Protein AF-A0A7S2ETA8-F1 (afdb_monomer_lite)

pLDDT: mean 81.92, std 20.68, range [31.61, 98.88]

Organism: Trieres chinensis (NCBI:txid1514140)

Foldseek 3Di:
DDDPPVPAADQDDDAFDPPDPGRHSPPVSCNVVDPDDDDDDDDDPDDDDDPDPDDPDDDDDDDDDDDDDDDDDDDDDDPDDDDPPDPPPDPVCPQWDFAFKAFADQQAAQAVHHGDTPDHCQVVDPFFQKKWKWKDFAVKIKIKMFGDQDRHSLLQDAWGPQCSSPVVPDTNAAWDKTWQIAMDIPPPPLGWTTFIKIWGWYQADKAQCQQQCQAPGDHHANWRRIGGPVHHGWTWTWMWTRDDIPPAGITQWIWIRNHHSPATTFTDGAFDPPDPHRHRPPVRCSVVGPTTMMIMIGHDDDHYDPNPDDDDPDPPDDDPDDDDDDDDDDDDDDDDDD

Sequence (338 aa):
NRFNDGEAEADLGIGNNPNGDHPDWSLSNNAGAYNIRKLDVYVLGGSAPPPTPAPPTPVPPTPVPPSPTAPVPAPLPTTSGPAPLAIPNIPDSEGFQLVYELDIPTNPNYQFGKPVYSVDNHLDITGFDRVAYYLELDSSYVWVSMDTFTDKSSKIGVPCLSLECGDGVVRTEIQQIVTNVNIDSNVHDLSGSGYSGNVEFWPFNYSPGNYLNIPGASSGTFDSGDTNSGSGNFGSMQVHVHGGGTGYTGTVFAFNRFNDGEAEADLGIGNNPNGDHPDWSLSNNAGAYNIRKLDVYVLGGSAPPPTPAPPTPVPPTPVPPSPTAPVPAPLPTTSGPA

Secondary structure (DSSP, 8-state):
--SS-SSS-----SS--SSSSSSSSTT---GGG-S---------PPP-PPP-PPPPPPPPPPPPPP-PPPPPPPPP---PPPPPPP----GGGTT-EEEEEEE--SS---SSS----SEE-GGG----SEEEEEEEETTEEEEEEEE-S-S-GGGSS---SSGGGTTSSS---EEEEEEEEEEEESSTTT-EEEEEEEEEEESS-EES--TT--TT--SSS-STT-EE-S-SS--EEEEEEEEETTS--EEEEEEE--SS-SSPPEEEESS-SSSSSSS-TT---GGG-S-EEEEEEEE--S-PPPPPPPPPPPPPPPPPPPPPPPPPPPPPPPPPP-

Structure (mmCIF, N/CA/C/O backbone):
data_AF-A0A7S2ETA8-F1
#
_entry.id   AF-A0A7S2ETA8-F1
#
loop_
_atom_site.group_PDB
_atom_site.id
_atom_site.type_symbol
_atom_site.label_atom_id
_atom_site.label_alt_id
_atom_site.label_comp_id
_atom_site.label_asym_id
_atom_site.label_entity_id
_atom_site.label_seq_id
_atom_site.pdbx_PDB_ins_code
_atom_site.Cartn_x
_atom_site.Cartn_y
_atom_site.Cartn_z
_atom_site.occupancy
_atom_site.B_iso_or_equiv
_atom_site.auth_seq_id
_atom_site.auth_comp_id
_atom_site.auth_asym_id
_atom_site.auth_atom_id
_atom_site.pdbx_PDB_model_num
ATOM 1 N N . ASN A 1 1 ? 25.491 -16.473 -21.470 1.00 64.25 1 ASN A N 1
ATOM 2 C CA . ASN A 1 1 ? 24.619 -15.824 -22.474 1.00 64.25 1 ASN A CA 1
ATOM 3 C C . ASN A 1 1 ? 24.366 -14.364 -22.149 1.00 64.25 1 ASN A C 1
ATOM 5 O O . ASN A 1 1 ? 23.910 -14.052 -21.053 1.00 64.25 1 ASN A O 1
ATOM 9 N N . ARG A 1 2 ? 24.662 -13.490 -23.109 1.00 69.25 2 ARG A N 1
ATOM 10 C CA . ARG A 1 2 ? 24.381 -12.052 -23.075 1.00 69.25 2 ARG A CA 1
ATOM 11 C C . ARG A 1 2 ? 22.917 -11.782 -23.422 1.00 69.25 2 ARG A C 1
ATOM 13 O O . ARG A 1 2 ? 22.488 -12.066 -24.536 1.00 69.25 2 ARG A O 1
ATOM 20 N N . PHE A 1 3 ? 22.152 -11.282 -22.453 1.00 64.62 3 PHE A N 1
ATOM 21 C CA . PHE A 1 3 ? 20.744 -10.903 -22.647 1.00 64.62 3 PHE A CA 1
ATOM 22 C C . PHE A 1 3 ? 20.431 -9.458 -22.224 1.00 64.62 3 PHE A C 1
ATOM 24 O O . PHE A 1 3 ? 19.426 -8.918 -22.671 1.00 64.62 3 PHE A O 1
ATOM 31 N N . ASN A 1 4 ? 21.285 -8.823 -21.407 1.00 66.62 4 ASN A N 1
ATOM 32 C CA . ASN A 1 4 ? 20.968 -7.568 -20.706 1.00 66.62 4 ASN A CA 1
ATOM 33 C C . ASN A 1 4 ? 22.035 -6.468 -20.864 1.00 66.62 4 ASN A C 1
ATOM 35 O O . ASN A 1 4 ? 21.983 -5.474 -20.146 1.00 66.62 4 ASN A O 1
ATOM 39 N N . ASP A 1 5 ? 23.029 -6.642 -21.737 1.00 68.38 5 ASP A N 1
ATOM 40 C CA . ASP A 1 5 ? 24.140 -5.690 -21.869 1.00 68.38 5 ASP A CA 1
ATOM 41 C C . ASP A 1 5 ? 23.892 -4.588 -22.909 1.00 68.38 5 ASP A C 1
ATOM 43 O O . ASP A 1 5 ? 24.622 -3.607 -22.903 1.00 68.38 5 ASP A O 1
ATOM 47 N N . GLY A 1 6 ? 22.867 -4.703 -23.765 1.00 66.00 6 GLY A N 1
ATOM 48 C CA . GLY A 1 6 ? 22.416 -3.646 -24.690 1.00 66.00 6 GLY A CA 1
ATOM 49 C C . GLY A 1 6 ? 23.392 -3.278 -25.819 1.00 66.00 6 GLY A C 1
ATOM 50 O O . GLY A 1 6 ? 23.027 -2.525 -26.718 1.00 66.00 6 GLY A O 1
ATOM 51 N N . GLU A 1 7 ? 24.604 -3.828 -25.791 1.00 62.53 7 GLU A N 1
ATOM 52 C CA . GLU A 1 7 ? 25.748 -3.433 -26.622 1.00 62.53 7 GLU A CA 1
ATOM 53 C C . GLU A 1 7 ? 26.185 -4.549 -27.594 1.00 62.53 7 GLU A C 1
ATOM 55 O O . GLU A 1 7 ? 26.934 -4.297 -28.538 1.00 62.53 7 GLU A O 1
ATOM 60 N N . ALA A 1 8 ? 25.725 -5.790 -27.387 1.00 71.56 8 ALA A N 1
ATOM 61 C CA . ALA A 1 8 ? 26.122 -6.966 -28.162 1.00 71.56 8 ALA A CA 1
ATOM 62 C C . ALA A 1 8 ? 24.915 -7.795 -28.637 1.00 71.56 8 ALA A C 1
ATOM 64 O O . ALA A 1 8 ? 23.817 -7.726 -28.082 1.00 71.56 8 ALA A O 1
ATOM 65 N N . GLU A 1 9 ? 25.114 -8.595 -29.687 1.00 81.75 9 GLU A N 1
ATOM 66 C CA . GLU A 1 9 ? 24.107 -9.555 -30.129 1.00 81.75 9 GLU A CA 1
ATOM 67 C C . GLU A 1 9 ? 23.971 -10.689 -29.110 1.00 81.75 9 GLU A C 1
ATOM 69 O O . GLU A 1 9 ? 24.954 -11.150 -28.526 1.00 81.75 9 GLU A O 1
ATOM 74 N N . ALA A 1 10 ? 22.744 -11.184 -28.933 1.00 85.56 10 ALA A N 1
ATOM 75 C CA . ALA A 1 10 ? 22.499 -12.299 -28.031 1.00 85.56 10 ALA A CA 1
ATOM 76 C C . ALA A 1 10 ? 23.289 -13.557 -28.442 1.00 85.56 10 ALA A C 1
ATOM 78 O O . ALA A 1 10 ? 23.552 -13.829 -29.619 1.00 85.56 10 ALA A O 1
ATOM 79 N N . ASP A 1 11 ? 23.626 -14.358 -27.439 1.00 89.00 11 ASP A N 1
ATOM 80 C CA . ASP A 1 11 ? 24.276 -15.652 -27.612 1.00 89.00 11 ASP A CA 1
ATOM 81 C C . ASP A 1 11 ? 23.202 -16.730 -27.853 1.00 89.00 11 ASP A C 1
ATOM 83 O O . ASP A 1 11 ? 22.474 -17.093 -26.925 1.00 89.00 11 ASP A O 1
ATOM 87 N N . LEU A 1 12 ? 23.070 -17.234 -29.087 1.00 87.25 12 LEU A N 1
ATOM 88 C CA . LEU A 1 12 ? 22.042 -18.210 -29.465 1.00 87.25 12 LEU A CA 1
ATOM 89 C C . LEU A 1 12 ? 22.638 -19.526 -29.968 1.00 87.25 12 LEU A C 1
ATOM 91 O O . LEU A 1 12 ? 23.500 -19.553 -30.845 1.00 87.25 12 LEU A O 1
ATOM 95 N N . GLY A 1 13 ? 22.079 -20.643 -29.511 1.00 87.69 13 GLY A N 1
ATOM 96 C CA . GLY A 1 13 ? 22.313 -21.925 -30.157 1.00 87.69 13 GLY A CA 1
ATOM 97 C C . GLY A 1 13 ? 21.577 -23.092 -29.519 1.00 87.69 13 GLY A C 1
ATOM 98 O O . GLY A 1 13 ? 20.932 -22.960 -28.480 1.00 87.69 13 GLY A O 1
ATOM 99 N N . ILE A 1 14 ? 21.636 -24.232 -30.203 1.00 87.06 14 ILE A N 1
ATOM 100 C CA . ILE A 1 14 ? 20.946 -25.468 -29.832 1.00 87.06 14 ILE A CA 1
ATOM 101 C C . ILE A 1 14 ? 22.006 -26.549 -29.626 1.00 87.06 14 ILE A C 1
ATOM 103 O O . ILE A 1 14 ? 22.812 -26.804 -30.519 1.00 87.06 14 ILE A O 1
ATOM 107 N N . GLY A 1 15 ? 21.997 -27.195 -28.458 1.00 88.50 15 GLY A N 1
ATOM 108 C CA . GLY A 1 15 ? 23.008 -28.192 -28.090 1.00 88.50 15 GLY A CA 1
ATOM 109 C C . GLY A 1 15 ? 24.367 -27.569 -27.756 1.00 88.50 15 GLY A C 1
ATOM 110 O O . GLY A 1 15 ? 24.437 -26.398 -27.392 1.00 88.50 15 GLY A O 1
ATOM 111 N N . ASN A 1 16 ? 25.440 -28.353 -27.871 1.00 91.19 16 ASN A N 1
ATOM 112 C CA . ASN A 1 16 ? 26.805 -27.883 -27.607 1.00 91.19 16 ASN A CA 1
ATOM 113 C C . ASN A 1 16 ? 27.336 -27.052 -28.775 1.00 91.19 16 ASN A C 1
ATOM 115 O O . ASN A 1 16 ? 27.005 -27.328 -29.929 1.00 91.19 16 ASN A O 1
ATOM 119 N N . ASN A 1 17 ? 28.202 -26.086 -28.480 1.00 87.88 17 ASN A N 1
ATOM 120 C CA . ASN A 1 17 ? 28.864 -25.275 -29.492 1.00 87.88 17 ASN A CA 1
ATOM 121 C C . ASN A 1 17 ? 30.112 -26.005 -30.024 1.00 87.88 17 ASN A C 1
ATOM 123 O O . ASN A 1 17 ? 31.088 -26.153 -29.289 1.00 87.88 17 ASN A O 1
ATOM 127 N N . PRO A 1 18 ? 30.122 -26.485 -31.282 1.00 82.88 18 PRO A N 1
ATOM 128 C CA . PRO A 1 18 ? 31.254 -27.244 -31.810 1.00 82.88 18 PRO A CA 1
ATOM 129 C C . PRO A 1 18 ? 32.432 -26.357 -32.240 1.00 82.88 18 PRO A C 1
ATOM 131 O O . PRO A 1 18 ? 33.511 -26.882 -32.500 1.00 82.88 18 PRO A O 1
ATOM 134 N N . ASN A 1 19 ? 32.222 -25.040 -32.345 1.00 80.25 19 ASN A N 1
ATOM 135 C CA . ASN A 1 19 ? 33.166 -24.095 -32.949 1.00 80.25 19 ASN A CA 1
ATOM 136 C C . ASN A 1 19 ? 33.556 -22.944 -32.004 1.00 80.25 19 ASN A C 1
ATOM 138 O O . ASN A 1 19 ? 34.184 -21.988 -32.454 1.00 80.25 19 ASN A O 1
ATOM 142 N N . GLY A 1 20 ? 33.143 -22.995 -30.736 1.00 78.62 20 GLY A N 1
ATOM 143 C CA . GLY A 1 20 ? 33.417 -21.956 -29.746 1.00 78.62 20 GLY A CA 1
ATOM 144 C C . GLY A 1 20 ? 34.546 -22.320 -28.790 1.00 78.62 20 GLY A C 1
ATOM 145 O O . GLY A 1 20 ? 34.858 -23.491 -28.586 1.00 78.62 20 GLY A O 1
ATOM 146 N N . ASP A 1 21 ? 35.098 -21.296 -28.140 1.00 82.62 21 ASP A N 1
ATOM 147 C CA . ASP A 1 21 ? 36.053 -21.451 -27.032 1.00 82.62 21 ASP A CA 1
ATOM 148 C C . ASP A 1 21 ? 35.397 -22.053 -25.772 1.00 82.62 21 ASP A C 1
ATOM 150 O O . ASP A 1 21 ? 36.081 -22.498 -24.847 1.00 82.62 21 ASP A O 1
ATOM 154 N N . HIS A 1 22 ? 34.061 -22.097 -25.746 1.00 83.06 22 HIS A N 1
ATOM 155 C CA . HIS A 1 22 ? 33.249 -22.684 -24.689 1.00 83.06 22 HIS A CA 1
ATOM 156 C C . HIS A 1 22 ? 32.394 -23.846 -25.224 1.00 83.06 22 HIS A C 1
ATOM 158 O O . HIS A 1 22 ? 31.973 -23.821 -26.381 1.00 83.06 22 HIS A O 1
ATOM 164 N N . PRO A 1 23 ? 32.116 -24.872 -24.391 1.00 86.19 23 PRO A N 1
ATOM 165 C CA . PRO A 1 23 ? 31.271 -26.004 -24.780 1.00 86.19 23 PRO A CA 1
ATOM 166 C C . PRO A 1 23 ? 29.791 -25.621 -24.962 1.00 86.19 23 PRO A C 1
ATOM 168 O O . PRO A 1 23 ? 29.040 -26.359 -25.604 1.00 86.19 23 PRO A O 1
ATOM 171 N N . ASP A 1 24 ? 29.369 -24.484 -24.409 1.00 88.38 24 ASP A N 1
ATOM 172 C CA . ASP A 1 24 ? 28.060 -23.876 -24.606 1.00 88.38 24 ASP A CA 1
ATOM 173 C C . ASP A 1 24 ? 28.143 -22.671 -25.562 1.00 88.38 24 ASP A C 1
ATOM 175 O O . ASP A 1 24 ? 29.190 -22.331 -26.113 1.00 88.38 24 ASP A O 1
ATOM 179 N N . TRP A 1 25 ? 27.008 -22.018 -25.799 1.00 88.88 25 TRP A N 1
ATOM 180 C CA . TRP A 1 25 ? 26.937 -20.875 -26.712 1.00 88.88 25 TRP A CA 1
ATOM 181 C C . TRP A 1 25 ? 27.315 -19.547 -26.055 1.00 88.88 25 TRP A C 1
ATOM 183 O O . TRP A 1 25 ? 27.242 -18.511 -26.716 1.00 88.88 25 TRP A O 1
ATOM 193 N N . SER A 1 26 ? 27.761 -19.555 -24.797 1.00 87.25 26 SER A N 1
ATOM 194 C CA . SER A 1 26 ? 28.162 -18.336 -24.103 1.00 87.25 26 SER A CA 1
ATOM 195 C C . SER A 1 26 ? 29.245 -17.593 -24.884 1.00 87.25 26 SER A C 1
ATOM 197 O O . SER A 1 26 ? 30.209 -18.183 -25.364 1.00 87.25 26 SER A O 1
ATOM 199 N N . LEU A 1 27 ? 29.068 -16.277 -25.003 1.00 85.06 27 LEU A N 1
ATOM 200 C CA . LEU A 1 27 ? 29.948 -15.362 -25.727 1.00 85.06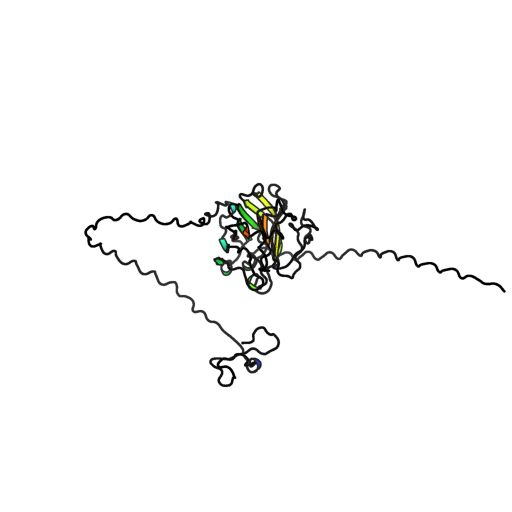 27 LEU A CA 1
ATOM 201 C C . LEU A 1 27 ? 29.988 -15.538 -27.258 1.00 85.06 27 LEU A C 1
ATOM 203 O O . LEU A 1 27 ? 30.805 -14.877 -27.897 1.00 85.06 27 LEU A O 1
ATOM 207 N N . SER A 1 28 ? 29.094 -16.325 -27.861 1.00 86.12 28 SER A N 1
ATOM 208 C CA . SER A 1 28 ? 29.082 -16.553 -29.314 1.00 86.12 28 SER A CA 1
ATOM 209 C C . SER A 1 28 ? 28.689 -15.336 -30.156 1.00 86.12 28 SER A C 1
ATOM 211 O O . SER A 1 28 ? 29.068 -15.301 -31.324 1.00 86.12 28 SER A O 1
ATOM 213 N N . ASN A 1 29 ? 27.940 -14.365 -29.610 1.00 87.88 29 ASN A N 1
ATOM 214 C CA . ASN A 1 29 ? 27.532 -13.128 -30.296 1.00 87.88 29 ASN A CA 1
ATOM 215 C C . ASN A 1 29 ? 27.046 -13.380 -31.739 1.00 87.88 29 ASN A C 1
ATOM 217 O O . ASN A 1 29 ? 27.577 -12.827 -32.703 1.00 87.88 29 ASN A O 1
ATOM 221 N N . ASN A 1 30 ? 26.111 -14.318 -31.886 1.00 87.88 30 ASN A N 1
ATOM 222 C CA . ASN A 1 30 ? 25.734 -14.892 -33.177 1.00 87.88 30 ASN A CA 1
ATOM 223 C C . ASN A 1 30 ? 24.244 -14.727 -33.503 1.00 87.88 30 ASN A C 1
ATOM 225 O O . ASN A 1 30 ? 23.791 -15.255 -34.521 1.00 87.88 30 ASN A O 1
ATOM 229 N N . ALA A 1 31 ? 23.462 -14.019 -32.679 1.00 86.38 31 ALA A N 1
ATOM 230 C CA . ALA A 1 31 ? 22.030 -13.857 -32.918 1.00 86.38 31 ALA A CA 1
ATOM 231 C C . ALA A 1 31 ? 21.702 -13.224 -34.280 1.00 86.38 31 ALA A C 1
ATOM 233 O O . ALA A 1 31 ? 20.658 -13.541 -34.853 1.00 86.38 31 ALA A O 1
ATOM 234 N N . GLY A 1 32 ? 22.557 -12.354 -34.816 1.00 85.94 32 GLY A N 1
ATOM 235 C CA . GLY A 1 32 ? 22.399 -11.713 -36.122 1.00 85.94 32 GLY A CA 1
ATOM 236 C C . GLY A 1 32 ? 22.510 -12.672 -37.302 1.00 85.94 32 GLY A C 1
ATOM 237 O O . GLY A 1 32 ? 21.963 -12.392 -38.366 1.00 85.94 32 GLY A O 1
ATOM 238 N N . ALA A 1 33 ? 23.128 -13.841 -37.112 1.00 88.19 33 ALA A N 1
ATOM 239 C CA . ALA A 1 33 ? 23.189 -14.883 -38.136 1.00 88.19 33 ALA A CA 1
ATOM 240 C C . ALA A 1 33 ? 21.837 -15.593 -38.353 1.00 88.19 33 ALA A C 1
ATOM 242 O O . ALA A 1 33 ? 21.659 -16.291 -39.353 1.00 88.19 33 ALA A O 1
ATOM 243 N N . TYR A 1 34 ? 20.877 -15.425 -37.436 1.00 85.69 34 TYR A N 1
ATOM 244 C CA . TYR A 1 34 ? 19.576 -16.083 -37.493 1.00 85.69 34 TYR A CA 1
ATOM 245 C C . TYR A 1 34 ? 18.472 -15.110 -37.914 1.00 85.69 34 TYR A C 1
AT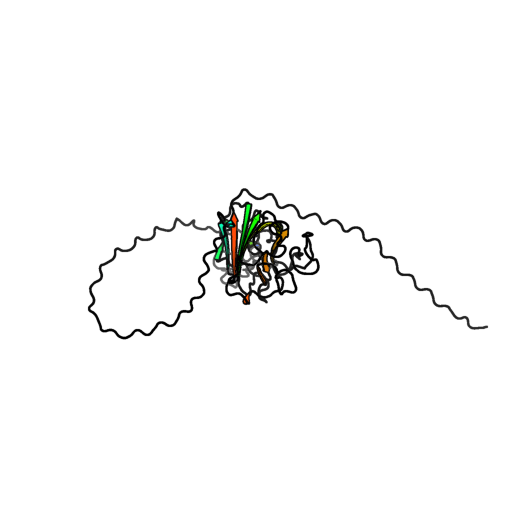OM 247 O O . TYR A 1 34 ? 18.153 -14.149 -37.214 1.00 85.69 34 TYR A O 1
ATOM 255 N N . ASN A 1 35 ? 17.815 -15.425 -39.032 1.00 88.62 35 ASN A N 1
ATOM 256 C CA . ASN A 1 35 ? 16.671 -14.658 -39.540 1.00 88.62 35 ASN A CA 1
ATOM 257 C C . ASN A 1 35 ? 15.402 -14.831 -38.686 1.00 88.62 35 ASN A C 1
ATOM 259 O O . ASN A 1 35 ? 14.511 -13.987 -38.720 1.00 88.62 35 ASN A O 1
ATOM 263 N N . ILE A 1 36 ? 15.304 -15.933 -37.935 1.00 83.94 36 ILE A N 1
ATOM 264 C CA . ILE A 1 36 ? 14.184 -16.241 -37.041 1.00 83.94 36 ILE A CA 1
ATOM 265 C C . ILE A 1 36 ? 14.760 -16.614 -35.680 1.00 83.94 36 ILE A C 1
ATOM 267 O O . ILE A 1 36 ? 15.632 -17.475 -35.584 1.00 83.94 36 ILE A O 1
ATOM 271 N N . ARG A 1 37 ? 14.252 -15.966 -34.631 1.00 86.00 37 ARG A N 1
ATOM 272 C CA . ARG A 1 37 ? 14.678 -16.142 -33.241 1.00 86.00 37 ARG A CA 1
ATOM 273 C C . ARG A 1 37 ? 13.424 -16.302 -32.392 1.00 86.00 37 ARG A C 1
ATOM 275 O O . ARG A 1 37 ? 12.729 -15.323 -32.138 1.00 86.00 37 ARG A O 1
ATOM 282 N N . LYS A 1 38 ? 13.084 -17.543 -32.045 1.00 83.06 38 LYS A N 1
ATOM 283 C CA . LYS A 1 38 ? 11.856 -17.883 -31.319 1.00 83.06 38 LYS A CA 1
ATOM 284 C C . LYS A 1 38 ? 12.148 -18.983 -30.306 1.00 83.06 38 LYS A C 1
ATOM 286 O O . LYS A 1 38 ? 12.764 -19.984 -30.661 1.00 83.06 38 LYS A O 1
ATOM 291 N N . LEU A 1 39 ? 11.687 -18.792 -29.075 1.00 83.50 39 LEU A N 1
ATOM 292 C CA . LEU A 1 39 ? 11.631 -19.823 -28.048 1.00 83.50 39 LEU A CA 1
ATOM 293 C C . LEU A 1 39 ? 10.161 -20.017 -27.682 1.00 83.50 39 LEU A C 1
ATOM 295 O O . LEU A 1 39 ? 9.550 -19.128 -27.098 1.00 83.50 39 LEU A O 1
ATOM 299 N N . ASP A 1 40 ? 9.604 -21.165 -28.052 1.00 83.69 40 ASP A N 1
ATOM 300 C CA . ASP A 1 40 ? 8.279 -21.578 -27.606 1.00 83.69 40 ASP A CA 1
ATOM 301 C C . ASP A 1 40 ? 8.440 -22.521 -26.413 1.00 83.69 40 ASP A C 1
ATOM 303 O O . ASP A 1 40 ? 9.130 -23.539 -26.505 1.00 83.69 40 ASP A O 1
ATOM 307 N N . VAL A 1 41 ? 7.805 -22.184 -25.293 1.00 83.12 41 VAL A N 1
ATOM 308 C CA . VAL A 1 41 ? 7.772 -23.032 -24.100 1.00 83.12 41 VAL A CA 1
ATOM 309 C C . VAL A 1 41 ? 6.416 -23.720 -24.053 1.00 83.12 41 VAL A C 1
ATOM 311 O O . VAL A 1 41 ? 5.379 -23.065 -23.981 1.00 83.12 41 VAL A O 1
ATOM 314 N N . TYR A 1 42 ? 6.424 -25.050 -24.096 1.00 80.81 42 TYR A N 1
ATOM 315 C CA . TYR A 1 42 ? 5.213 -25.856 -23.984 1.00 80.81 42 TYR A CA 1
ATOM 316 C C . TYR A 1 42 ? 5.149 -26.481 -22.598 1.00 80.81 42 TYR A C 1
ATOM 318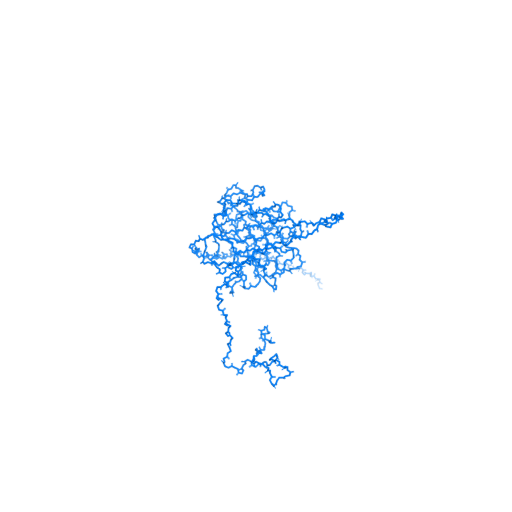 O O . TYR A 1 42 ? 6.074 -27.175 -22.177 1.00 80.81 42 TYR A O 1
ATOM 326 N N . VAL A 1 43 ? 4.034 -26.261 -21.909 1.00 76.88 43 VAL A N 1
ATOM 327 C CA . VAL A 1 43 ? 3.728 -26.924 -20.643 1.00 76.88 43 VAL A CA 1
ATOM 328 C C . VAL A 1 43 ? 2.777 -28.074 -20.942 1.00 76.88 43 VAL A C 1
ATOM 330 O O . VAL A 1 43 ? 1.759 -27.891 -21.612 1.00 76.88 43 VAL A O 1
ATOM 333 N N . LEU A 1 44 ? 3.107 -29.273 -20.462 1.00 61.09 44 LEU A N 1
ATOM 334 C CA . LEU A 1 44 ? 2.171 -30.388 -20.510 1.00 61.09 44 LEU A CA 1
ATOM 335 C C . LEU A 1 44 ? 1.038 -30.067 -19.529 1.00 61.09 44 LEU A C 1
ATOM 337 O O . LEU A 1 44 ? 1.272 -30.014 -18.323 1.00 61.09 44 LEU A O 1
ATOM 341 N N . GLY A 1 45 ? -0.168 -29.812 -20.042 1.00 55.66 45 GLY A N 1
ATOM 342 C CA . GLY A 1 45 ? -1.345 -29.603 -19.203 1.00 55.66 45 GLY A CA 1
ATOM 343 C C . GLY A 1 45 ? -1.511 -30.796 -18.268 1.00 55.66 45 GLY A C 1
ATOM 344 O O . GLY A 1 45 ? -1.675 -31.925 -18.732 1.00 55.66 45 GLY A O 1
ATOM 345 N N . GLY A 1 46 ? -1.401 -30.554 -16.962 1.00 49.09 46 GLY A N 1
ATOM 346 C CA . GLY A 1 46 ? -1.557 -31.593 -15.959 1.00 49.09 46 GLY A CA 1
ATOM 347 C C . GLY A 1 46 ? -2.925 -32.245 -16.112 1.00 49.09 46 GLY A C 1
ATOM 348 O O . GLY A 1 46 ? -3.956 -31.600 -15.938 1.00 49.09 46 GLY A O 1
ATOM 349 N N . SER A 1 47 ? -2.943 -33.537 -16.434 1.00 55.44 47 SER A N 1
ATOM 350 C CA . SER A 1 47 ? -4.084 -34.379 -16.099 1.00 55.44 47 SER A CA 1
ATOM 351 C C . SER A 1 47 ? -4.346 -34.234 -14.601 1.00 55.44 47 SER A C 1
ATOM 353 O O . SER A 1 47 ? -3.384 -34.220 -13.828 1.00 55.44 47 SER A O 1
ATOM 355 N N . ALA A 1 48 ? -5.622 -34.128 -14.219 1.00 56.72 48 ALA A N 1
ATOM 356 C CA . ALA A 1 48 ? -6.079 -34.101 -12.832 1.00 56.72 48 ALA A CA 1
ATOM 357 C C . ALA A 1 48 ? -5.240 -35.038 -11.938 1.00 56.72 48 ALA A C 1
ATOM 359 O O . ALA A 1 48 ? -4.868 -36.126 -12.399 1.00 56.72 48 ALA A O 1
ATOM 360 N N . PRO A 1 49 ? -4.931 -34.637 -10.689 1.00 52.94 49 PRO A N 1
ATOM 361 C CA . PRO A 1 49 ? -4.118 -35.450 -9.796 1.00 52.94 49 PRO A CA 1
ATOM 362 C C . PRO A 1 49 ? -4.689 -36.876 -9.740 1.00 52.94 49 PRO A C 1
ATOM 364 O O . PRO A 1 49 ? -5.912 -37.036 -9.660 1.00 52.94 49 PRO A O 1
ATOM 367 N N . PRO A 1 50 ? -3.845 -37.920 -9.834 1.00 56.06 50 PRO A N 1
ATOM 368 C CA . PRO A 1 50 ? -4.325 -39.292 -9.771 1.00 56.06 50 PRO A CA 1
ATOM 369 C C . PRO A 1 50 ? -5.088 -39.493 -8.454 1.00 56.06 50 PRO A C 1
ATOM 371 O O . PRO A 1 50 ? -4.672 -38.942 -7.431 1.00 56.06 50 PRO A O 1
ATOM 374 N N . PRO A 1 51 ? -6.199 -40.255 -8.449 1.00 48.28 51 PRO A N 1
ATOM 375 C CA . PRO A 1 51 ? -6.935 -40.510 -7.222 1.00 48.28 51 PRO A CA 1
ATOM 376 C C . PRO A 1 51 ? -5.985 -41.101 -6.181 1.00 48.28 51 PRO A C 1
ATOM 378 O O . PRO A 1 51 ? -5.259 -42.059 -6.461 1.00 48.28 51 PRO A O 1
ATOM 381 N N . THR A 1 52 ? -5.989 -40.505 -4.990 1.00 54.12 52 THR A N 1
ATOM 382 C CA . THR A 1 52 ? -5.254 -40.976 -3.817 1.00 54.12 52 THR A CA 1
ATOM 383 C C . THR A 1 52 ? -5.435 -42.492 -3.672 1.00 54.12 52 THR A C 1
ATOM 385 O O . THR A 1 52 ? -6.582 -42.954 -3.655 1.00 54.12 52 THR A O 1
ATOM 388 N N . PRO A 1 53 ? -4.353 -43.291 -3.569 1.00 49.53 53 PRO A N 1
ATOM 389 C CA . PRO A 1 53 ? -4.472 -44.717 -3.301 1.00 49.53 53 PRO A CA 1
ATOM 390 C C . PRO A 1 53 ? -5.298 -44.934 -2.033 1.00 49.53 53 PRO A C 1
ATOM 392 O O . PRO A 1 53 ? -5.048 -44.295 -1.009 1.00 49.53 53 PRO A O 1
ATOM 395 N N . ALA A 1 54 ? -6.289 -45.823 -2.105 1.00 50.16 54 ALA A N 1
ATOM 396 C CA . ALA A 1 54 ? -7.087 -46.188 -0.943 1.00 50.16 54 ALA A CA 1
ATOM 397 C C . ALA A 1 54 ? -6.165 -46.654 0.206 1.00 50.16 54 ALA A C 1
ATOM 399 O O . ALA A 1 54 ? -5.205 -47.388 -0.056 1.00 50.16 54 ALA A O 1
ATOM 400 N N . PRO A 1 55 ? -6.436 -46.259 1.466 1.00 45.31 55 PRO A N 1
ATOM 401 C CA . PRO A 1 55 ? -5.636 -46.692 2.606 1.00 45.31 55 PRO A CA 1
ATOM 402 C C . PRO A 1 55 ? -5.575 -48.225 2.681 1.00 45.31 55 PRO A C 1
ATOM 404 O O . PRO A 1 55 ? -6.606 -48.879 2.483 1.00 45.31 55 PRO A O 1
ATOM 407 N N . PRO A 1 56 ? -4.409 -48.826 2.985 1.00 52.91 56 PRO A N 1
ATOM 408 C CA . PRO A 1 56 ? -4.330 -50.263 3.194 1.00 52.91 56 PRO A CA 1
ATOM 409 C C . PRO A 1 56 ? -5.210 -50.671 4.379 1.00 52.91 56 PRO A C 1
ATOM 411 O O . PRO A 1 56 ? -5.261 -50.001 5.412 1.00 52.91 56 PRO A O 1
ATOM 414 N N . THR A 1 57 ? -5.915 -51.788 4.213 1.00 57.00 57 THR A N 1
ATOM 415 C CA . THR A 1 57 ? -6.781 -52.377 5.236 1.00 57.00 57 THR A CA 1
ATOM 416 C C . THR A 1 57 ? -5.975 -52.650 6.515 1.00 57.00 57 THR A C 1
ATOM 418 O O . THR A 1 57 ? -4.880 -53.212 6.413 1.00 57.00 57 THR A O 1
ATOM 421 N N . PRO A 1 58 ? -6.470 -52.292 7.717 1.00 43.19 58 PRO A N 1
ATOM 422 C CA . PRO A 1 58 ? -5.729 -52.515 8.953 1.00 43.19 58 PRO A CA 1
ATOM 423 C C . PRO A 1 58 ? -5.483 -54.008 9.184 1.00 43.19 58 PRO A C 1
ATOM 425 O O . PRO A 1 58 ? -6.424 -54.802 9.236 1.00 43.19 58 PRO A O 1
ATOM 428 N N . VAL A 1 59 ? -4.218 -54.385 9.357 1.00 53.19 59 VAL A N 1
ATOM 429 C CA . VAL A 1 59 ? -3.842 -55.709 9.864 1.00 53.19 59 VAL A CA 1
ATOM 430 C C . VAL A 1 59 ? -4.028 -55.703 11.389 1.00 53.19 59 VAL A C 1
ATOM 432 O O . VAL A 1 59 ? -3.551 -54.770 12.041 1.00 53.19 59 VAL A O 1
ATOM 435 N N . PRO A 1 60 ? -4.700 -56.704 11.988 1.00 53.41 60 PRO A N 1
ATOM 436 C CA . PRO A 1 60 ? -4.839 -56.791 13.440 1.00 53.41 60 PRO A CA 1
ATOM 437 C C . PRO A 1 60 ? -3.467 -56.943 14.119 1.00 53.41 60 PRO A C 1
ATOM 439 O O . PRO A 1 60 ? -2.644 -57.725 13.637 1.00 53.41 60 PRO A O 1
ATOM 442 N N . PRO A 1 61 ? -3.201 -56.252 15.241 1.00 46.53 61 PRO A N 1
ATOM 443 C CA . PRO A 1 61 ? -1.923 -56.377 15.926 1.00 46.53 61 PRO A CA 1
ATOM 444 C C . PRO A 1 61 ? -1.789 -57.737 16.622 1.00 46.53 61 PRO A C 1
ATOM 446 O O . PRO A 1 61 ? -2.687 -58.194 17.331 1.00 46.53 61 PRO A O 1
ATOM 449 N N . THR A 1 62 ? -0.624 -58.360 16.451 1.00 53.03 62 THR A N 1
ATOM 450 C CA . THR A 1 62 ? -0.184 -59.529 17.222 1.00 53.03 62 THR A CA 1
ATOM 451 C C . THR A 1 62 ? 0.116 -59.112 18.672 1.00 53.03 62 THR A C 1
ATOM 453 O O . THR A 1 62 ? 0.768 -58.083 18.867 1.00 53.03 62 THR A O 1
ATOM 456 N N . PRO A 1 63 ? -0.292 -59.874 19.707 1.00 44.50 63 PRO A N 1
ATOM 457 C CA . PRO A 1 63 ? -0.022 -59.509 21.097 1.00 44.50 63 PRO A CA 1
ATOM 458 C C . PRO A 1 63 ? 1.468 -59.657 21.432 1.00 44.50 63 PRO A C 1
ATOM 460 O O . PRO A 1 63 ? 2.041 -60.732 21.252 1.00 44.50 63 PRO A O 1
ATOM 463 N N . VAL A 1 64 ? 2.080 -58.597 21.964 1.00 51.72 64 VAL A N 1
ATOM 464 C CA . VAL A 1 64 ? 3.438 -58.615 22.534 1.00 51.72 64 VAL A CA 1
ATOM 465 C C . VAL A 1 64 ? 3.330 -58.636 24.069 1.00 51.72 64 VAL A C 1
ATOM 467 O O . VAL A 1 64 ? 2.539 -57.867 24.619 1.00 51.72 64 VAL A O 1
ATOM 470 N N . PRO A 1 65 ? 4.076 -59.502 24.784 1.00 43.81 65 PRO A N 1
ATOM 471 C CA . PRO A 1 65 ? 4.046 -59.570 26.247 1.00 43.81 65 PRO A CA 1
ATOM 472 C C . PRO A 1 65 ? 4.710 -58.342 26.907 1.00 43.81 65 PRO A C 1
ATOM 474 O O . PRO A 1 65 ? 5.625 -57.755 26.325 1.00 43.81 65 PRO A O 1
ATOM 477 N N . PRO A 1 66 ? 4.290 -57.947 28.126 1.00 42.94 66 PRO A N 1
ATOM 478 C CA . PRO A 1 66 ? 4.777 -56.730 28.767 1.00 42.94 66 PRO A CA 1
ATOM 479 C C . PRO A 1 66 ? 6.207 -56.888 29.306 1.00 42.94 66 PRO A C 1
ATOM 481 O O . PRO A 1 66 ? 6.524 -57.852 30.002 1.00 42.94 66 PRO A O 1
ATOM 484 N N . SER A 1 67 ? 7.047 -55.893 29.013 1.00 37.38 67 SER A N 1
ATOM 485 C CA . SER A 1 67 ? 8.395 -55.705 29.569 1.00 37.38 67 SER A CA 1
ATOM 486 C C . SER A 1 67 ? 8.362 -54.560 30.603 1.00 37.38 67 SER A C 1
ATOM 488 O O . SER A 1 67 ? 7.565 -53.634 30.429 1.00 37.38 67 SER A O 1
ATOM 490 N N . PRO A 1 68 ? 9.151 -54.607 31.696 1.00 42.38 68 PRO A N 1
ATOM 491 C CA . PRO A 1 68 ? 8.954 -53.738 32.856 1.00 42.38 68 PRO A CA 1
ATOM 492 C C . PRO A 1 68 ? 9.358 -52.277 32.612 1.00 42.38 68 PRO A C 1
ATOM 494 O O . PRO A 1 68 ? 10.355 -51.972 31.961 1.00 42.38 68 PRO A O 1
ATOM 497 N N . THR A 1 69 ? 8.558 -51.383 33.192 1.00 42.22 69 THR A N 1
ATOM 498 C CA . THR A 1 69 ? 8.609 -49.923 33.085 1.00 42.22 69 THR A CA 1
ATOM 499 C C . THR A 1 69 ? 9.904 -49.325 33.646 1.00 42.22 69 THR A C 1
ATOM 501 O O . THR A 1 69 ? 10.167 -49.419 34.844 1.00 42.22 69 THR A O 1
ATOM 504 N N . ALA A 1 70 ? 10.666 -48.631 32.798 1.00 39.25 70 ALA A N 1
ATOM 505 C CA . ALA A 1 70 ? 11.643 -47.624 33.213 1.00 39.25 70 ALA A CA 1
ATOM 506 C C . ALA A 1 70 ? 10.983 -46.227 33.173 1.00 39.25 70 ALA A C 1
ATOM 508 O O . ALA A 1 70 ? 10.147 -45.986 32.298 1.00 39.25 70 ALA A O 1
ATOM 509 N N . PRO A 1 71 ? 11.309 -45.301 34.095 1.00 40.03 71 PRO A N 1
ATOM 510 C CA . PRO A 1 71 ? 10.721 -43.966 34.099 1.00 40.03 71 PRO A CA 1
ATOM 511 C C . PRO A 1 71 ? 11.209 -43.149 32.893 1.00 40.03 71 PRO A C 1
ATOM 513 O O . PRO A 1 71 ? 12.406 -43.038 32.630 1.00 40.03 71 PRO A O 1
ATOM 516 N N . VAL A 1 72 ? 10.247 -42.589 32.162 1.00 39.72 72 VAL A N 1
ATOM 517 C CA . VAL A 1 72 ? 10.434 -41.717 30.996 1.00 39.72 72 VAL A CA 1
ATOM 518 C C . VAL A 1 72 ? 11.061 -40.384 31.443 1.00 39.72 72 VAL A C 1
ATOM 520 O O . VAL A 1 72 ? 10.520 -39.757 32.357 1.00 39.72 72 VAL A O 1
ATOM 523 N N . PRO A 1 73 ? 12.161 -39.906 30.828 1.00 36.41 73 PRO A N 1
ATOM 524 C CA . PRO A 1 73 ? 12.614 -38.531 31.010 1.00 36.41 73 PRO A CA 1
ATOM 525 C C . PRO A 1 73 ? 11.570 -37.568 30.436 1.00 36.41 73 PRO A C 1
ATOM 527 O O . PRO A 1 73 ? 11.090 -37.769 29.321 1.00 36.41 73 PRO A O 1
ATOM 530 N N . ALA A 1 74 ? 11.219 -36.530 31.195 1.00 43.81 74 ALA A N 1
ATOM 531 C CA . ALA A 1 74 ? 10.293 -35.491 30.756 1.00 43.81 74 ALA A CA 1
ATOM 532 C C . ALA A 1 74 ? 10.746 -34.872 29.414 1.00 43.81 74 ALA A C 1
ATOM 534 O O . ALA A 1 74 ? 11.942 -34.611 29.248 1.00 43.81 74 ALA A O 1
ATOM 535 N N . PRO A 1 75 ? 9.829 -34.624 28.461 1.00 37.09 75 PRO A N 1
ATOM 536 C CA . PRO A 1 75 ? 10.176 -33.930 27.231 1.00 37.09 75 PRO A CA 1
ATOM 537 C C . PRO A 1 75 ? 10.601 -32.491 27.548 1.00 37.09 75 PRO A C 1
ATOM 539 O O . PRO A 1 75 ? 9.983 -31.811 28.370 1.00 37.09 75 PRO A O 1
ATOM 542 N N . LEU A 1 76 ? 11.670 -32.039 26.888 1.00 38.34 76 LEU A N 1
ATOM 543 C CA . LEU A 1 76 ? 12.076 -30.634 26.856 1.00 38.34 76 LEU A CA 1
ATOM 544 C C . LEU A 1 76 ? 10.889 -29.780 26.365 1.00 38.34 76 LEU A C 1
ATOM 546 O O . LEU A 1 76 ? 10.206 -30.208 25.430 1.00 38.34 76 LEU A O 1
ATOM 550 N N . PRO A 1 77 ? 10.640 -28.585 26.931 1.00 35.50 77 PRO A N 1
ATOM 551 C CA . PRO A 1 77 ? 9.589 -27.716 26.432 1.00 35.50 77 PRO A CA 1
ATOM 552 C C . PRO A 1 77 ? 9.954 -27.264 25.017 1.00 35.50 77 PRO A C 1
ATOM 554 O O . PRO A 1 77 ? 10.909 -26.519 24.810 1.00 35.50 77 PRO A O 1
ATOM 557 N N . THR A 1 78 ? 9.188 -27.723 24.033 1.00 35.62 78 THR A N 1
ATOM 558 C CA . THR A 1 78 ? 9.137 -27.089 22.721 1.00 35.62 78 THR A CA 1
ATOM 559 C C . THR A 1 78 ? 8.462 -25.739 22.912 1.00 35.62 78 THR A C 1
ATOM 561 O O . THR A 1 78 ? 7.276 -25.680 23.239 1.00 35.62 78 THR A O 1
ATOM 564 N N . THR A 1 79 ? 9.214 -24.657 22.750 1.00 31.61 79 THR A N 1
ATOM 565 C CA . THR A 1 79 ? 8.658 -23.312 22.616 1.00 31.61 79 THR A CA 1
ATOM 566 C C . THR A 1 79 ? 7.738 -23.307 21.400 1.00 31.61 79 THR A C 1
ATOM 568 O O . THR A 1 79 ? 8.212 -23.334 20.265 1.00 31.61 79 THR A O 1
ATOM 571 N N . SER A 1 80 ? 6.424 -23.326 21.630 1.00 33.28 80 SER A N 1
ATOM 572 C CA . SER A 1 80 ? 5.462 -22.994 20.588 1.00 33.28 80 SER A CA 1
ATOM 573 C C . SER A 1 80 ? 5.674 -21.527 20.232 1.00 33.28 80 SER A C 1
ATOM 575 O O . SER A 1 80 ? 5.473 -20.657 21.083 1.00 33.28 80 SER A O 1
ATOM 577 N N . GLY A 1 81 ? 6.069 -21.245 18.991 1.00 37.28 81 GLY A N 1
ATOM 578 C CA . GLY A 1 81 ? 5.738 -19.946 18.411 1.00 37.28 81 GLY A CA 1
ATOM 579 C C . GLY A 1 81 ? 4.215 -19.765 18.474 1.00 37.28 81 GLY A C 1
ATOM 580 O O . GLY A 1 81 ? 3.496 -20.774 18.452 1.00 37.28 81 GLY A O 1
ATOM 581 N N . PRO A 1 82 ? 3.707 -18.533 18.631 1.00 41.09 82 PRO A N 1
ATOM 582 C CA . PRO A 1 82 ? 2.270 -18.310 18.628 1.00 41.09 82 PRO A CA 1
ATOM 583 C C . PRO A 1 82 ? 1.697 -18.875 17.325 1.00 41.09 82 PRO A C 1
ATOM 585 O O . PRO A 1 82 ? 2.219 -18.619 16.242 1.00 41.09 82 PRO A O 1
ATOM 588 N N . ALA A 1 83 ? 0.662 -19.706 17.445 1.00 37.22 83 ALA A N 1
ATOM 589 C CA . ALA A 1 83 ? -0.155 -20.066 16.299 1.00 37.22 83 ALA A CA 1
ATOM 590 C C . ALA A 1 83 ? -0.688 -18.763 15.674 1.00 37.22 83 ALA A C 1
ATOM 592 O O . ALA A 1 83 ? -1.079 -17.883 16.449 1.00 37.22 83 ALA A O 1
ATOM 593 N N . PRO A 1 84 ? -0.711 -18.619 14.335 1.00 41.56 84 PRO A N 1
ATOM 594 C CA . PRO A 1 84 ? -1.384 -17.487 13.716 1.00 41.56 84 PRO A CA 1
ATOM 595 C C . PRO A 1 84 ? -2.813 -17.444 14.255 1.00 41.56 84 PRO A C 1
ATOM 597 O O . PRO A 1 84 ? -3.499 -18.474 14.299 1.00 41.56 84 PRO A O 1
ATOM 600 N N . LEU A 1 85 ? -3.213 -16.281 14.771 1.00 42.41 85 LEU A N 1
ATOM 601 C CA . LEU A 1 85 ? -4.563 -16.078 15.269 1.00 42.41 85 LEU A CA 1
ATOM 602 C C . LEU A 1 85 ? -5.520 -16.439 14.128 1.00 42.41 85 LEU A C 1
ATOM 604 O O . LEU A 1 85 ? -5.322 -16.038 12.983 1.00 42.41 85 LEU A O 1
ATOM 608 N N . ALA A 1 86 ? -6.533 -17.256 14.426 1.00 52.22 86 ALA A N 1
ATOM 609 C CA . ALA A 1 86 ? -7.652 -17.416 13.507 1.00 52.22 86 ALA A CA 1
ATOM 610 C C . ALA A 1 86 ? -8.138 -16.005 13.156 1.00 52.22 86 ALA A C 1
ATOM 612 O O . ALA A 1 86 ? -8.338 -15.220 14.087 1.00 52.22 86 ALA A O 1
ATOM 613 N N . ILE A 1 87 ? -8.262 -15.699 11.857 1.00 57.31 87 ILE A N 1
ATOM 614 C CA . ILE A 1 87 ? -8.678 -14.377 11.368 1.00 57.31 87 ILE A CA 1
ATOM 615 C C . ILE A 1 87 ? -9.816 -13.880 12.274 1.00 57.31 87 ILE A C 1
ATOM 617 O O . ILE A 1 87 ? -10.785 -14.632 12.467 1.00 57.31 87 ILE A O 1
ATOM 621 N N . PRO A 1 88 ? -9.691 -12.688 12.896 1.00 67.44 88 PRO A N 1
ATOM 622 C CA . PRO A 1 88 ? -10.757 -12.128 13.711 1.00 67.44 88 PRO A CA 1
ATOM 623 C C . PRO A 1 88 ? -12.067 -12.185 12.927 1.00 67.44 88 PRO A C 1
ATOM 625 O O . PRO A 1 88 ? -12.068 -12.043 11.706 1.00 67.44 88 PRO A O 1
ATOM 628 N N . ASN A 1 89 ? -13.195 -12.416 13.599 1.00 79.12 89 ASN A N 1
ATOM 629 C CA . ASN A 1 89 ? -14.486 -12.373 12.918 1.00 79.12 89 ASN A CA 1
ATOM 630 C C . ASN A 1 89 ? -14.758 -10.932 12.453 1.00 79.12 89 ASN A C 1
ATOM 632 O O . ASN A 1 89 ? -15.299 -10.148 13.228 1.00 79.12 89 ASN A O 1
ATOM 636 N N . ILE A 1 90 ? -14.347 -10.605 11.227 1.00 86.88 90 ILE A N 1
ATOM 637 C CA . ILE A 1 90 ? -14.489 -9.298 10.584 1.00 86.88 90 ILE A CA 1
ATOM 638 C C . ILE A 1 90 ? -15.781 -9.328 9.763 1.00 86.88 90 ILE A C 1
ATOM 640 O O . ILE A 1 90 ? -15.807 -9.971 8.709 1.00 86.88 90 ILE A O 1
ATOM 644 N N . PRO A 1 91 ? -16.864 -8.655 10.190 1.00 86.62 91 PRO A N 1
ATOM 645 C CA . PRO A 1 91 ? -18.148 -8.730 9.494 1.00 86.62 91 PRO A CA 1
ATOM 646 C C . PRO A 1 91 ? -18.089 -8.234 8.043 1.00 86.62 91 PRO A C 1
ATOM 648 O O . PRO A 1 91 ? -18.776 -8.775 7.186 1.00 86.62 91 PRO A O 1
ATOM 651 N N . ASP A 1 92 ? -17.245 -7.237 7.758 1.00 88.94 92 ASP A N 1
ATOM 652 C CA . ASP A 1 92 ? -17.077 -6.653 6.416 1.00 88.94 92 ASP A CA 1
ATOM 653 C C . ASP A 1 92 ? -16.321 -7.580 5.439 1.00 88.94 92 ASP A C 1
ATOM 655 O O . ASP A 1 92 ? -16.300 -7.324 4.239 1.00 88.94 92 ASP A O 1
ATOM 659 N N . SER A 1 93 ? -15.727 -8.679 5.925 1.00 90.81 93 SER A N 1
ATOM 660 C CA . SER A 1 93 ? -14.969 -9.630 5.095 1.00 90.81 93 SER A CA 1
ATOM 661 C C . SER A 1 93 ? -15.840 -10.661 4.366 1.00 90.81 93 SER A C 1
ATOM 663 O O . SER A 1 93 ? -15.334 -11.445 3.560 1.00 90.81 93 SER A O 1
ATOM 665 N N . GLU A 1 94 ? -17.153 -10.685 4.617 1.00 90.31 94 GLU A N 1
ATOM 666 C CA . GLU A 1 94 ? -18.051 -11.670 4.014 1.00 90.31 94 GLU A CA 1
ATOM 667 C C . GLU A 1 94 ? -18.023 -11.601 2.474 1.00 90.31 94 GLU A C 1
ATOM 669 O O . GLU A 1 94 ? -18.279 -10.565 1.863 1.00 90.31 94 GLU A O 1
ATOM 674 N N . GLY A 1 95 ? -17.715 -12.733 1.831 1.00 89.25 95 GLY A N 1
ATOM 675 C CA . GLY A 1 95 ? -17.683 -12.866 0.371 1.00 89.25 95 GLY A CA 1
ATOM 676 C C . GLY A 1 95 ? -16.381 -12.421 -0.304 1.00 89.25 95 GLY A C 1
ATOM 677 O O . GLY A 1 95 ? -16.196 -12.725 -1.485 1.00 89.25 95 GLY A O 1
ATOM 678 N N . PHE A 1 96 ? -15.470 -11.763 0.418 1.00 94.75 96 PHE A N 1
ATOM 679 C CA . PHE A 1 96 ? -14.153 -11.412 -0.106 1.00 94.75 96 PHE A CA 1
ATOM 680 C C . PHE A 1 96 ? -13.306 -12.666 -0.382 1.00 94.75 96 PHE A C 1
ATOM 682 O O . PHE A 1 96 ? -13.343 -13.656 0.351 1.00 94.75 96 PHE A O 1
ATOM 689 N N . GLN A 1 97 ? -12.528 -12.620 -1.459 1.00 94.62 97 GLN A N 1
ATOM 690 C CA . GLN A 1 97 ? -11.635 -13.684 -1.912 1.00 94.62 97 GLN A CA 1
ATOM 691 C C . GLN A 1 97 ? -10.182 -13.272 -1.691 1.00 94.62 97 GLN A C 1
ATOM 693 O O . GLN A 1 97 ? -9.801 -12.161 -2.055 1.00 94.62 97 GLN A O 1
ATOM 698 N N . LEU A 1 98 ? -9.374 -14.167 -1.118 1.00 95.62 98 LEU A N 1
ATOM 699 C CA . LEU A 1 98 ? -7.945 -13.940 -0.891 1.00 95.62 98 LEU A CA 1
ATOM 700 C C . LEU A 1 98 ? -7.180 -13.919 -2.220 1.00 95.62 98 LEU A C 1
ATOM 702 O O . LEU A 1 98 ? -7.222 -14.891 -2.980 1.00 95.62 98 LEU A O 1
ATOM 706 N N . VAL A 1 99 ? -6.444 -12.836 -2.456 1.00 97.38 99 VAL A N 1
ATOM 707 C CA . VAL A 1 99 ? -5.569 -12.654 -3.619 1.00 97.38 99 VAL A CA 1
ATOM 708 C C . VAL A 1 99 ? -4.115 -12.880 -3.242 1.00 97.38 99 VAL A C 1
ATOM 710 O O . VAL A 1 99 ? -3.453 -13.703 -3.867 1.00 97.38 99 VAL A O 1
ATOM 713 N N . TYR A 1 100 ? -3.640 -12.174 -2.217 1.00 98.44 100 TYR A N 1
ATOM 714 C CA . TYR A 1 100 ? -2.253 -12.232 -1.767 1.00 98.44 100 TYR A CA 1
ATOM 715 C C . TYR A 1 100 ? -2.178 -12.462 -0.262 1.00 98.44 100 TYR A C 1
ATOM 717 O O . TYR A 1 100 ? -2.951 -11.863 0.480 1.00 98.44 100 TYR A O 1
ATOM 725 N N . GLU A 1 101 ? -1.212 -13.264 0.176 1.00 98.25 101 GLU A N 1
ATOM 726 C CA . GLU A 1 101 ? -0.788 -13.371 1.577 1.00 98.25 101 GLU A CA 1
ATOM 727 C C . GLU A 1 101 ? 0.724 -13.133 1.652 1.00 98.25 101 GLU A C 1
ATOM 729 O O . GLU A 1 101 ? 1.491 -13.761 0.918 1.00 98.25 101 GLU A O 1
ATOM 734 N N . LEU A 1 102 ? 1.155 -12.207 2.508 1.00 98.44 102 LEU A N 1
ATOM 735 C CA . LEU A 1 102 ? 2.553 -11.833 2.689 1.00 98.44 102 LEU A CA 1
ATOM 736 C C . LEU A 1 102 ? 2.932 -11.825 4.169 1.00 98.44 102 LEU A C 1
ATOM 738 O O . LEU A 1 102 ? 2.450 -10.993 4.938 1.00 98.44 102 LEU A O 1
ATOM 742 N N . ASP A 1 103 ? 3.903 -12.661 4.527 1.00 98.19 103 ASP A N 1
ATOM 743 C CA . ASP A 1 103 ? 4.702 -12.460 5.732 1.00 98.19 103 ASP A CA 1
ATOM 744 C C . ASP A 1 103 ? 5.746 -11.371 5.454 1.00 98.19 103 ASP A C 1
ATOM 746 O O . ASP A 1 103 ? 6.673 -11.561 4.662 1.00 98.19 103 ASP A O 1
ATOM 750 N N . ILE A 1 104 ? 5.596 -10.207 6.085 1.00 98.38 104 ILE A N 1
ATOM 751 C CA . ILE A 1 104 ? 6.463 -9.053 5.840 1.00 98.38 104 ILE A CA 1
ATOM 752 C C . ILE A 1 104 ? 7.822 -9.278 6.532 1.00 98.38 104 ILE A C 1
ATOM 754 O O . ILE A 1 104 ? 7.875 -9.426 7.764 1.00 98.38 104 ILE A O 1
ATOM 758 N N . PRO A 1 105 ? 8.943 -9.269 5.782 1.00 97.19 105 PRO A N 1
ATOM 759 C CA . PRO A 1 105 ? 10.279 -9.303 6.368 1.00 97.19 105 PRO A CA 1
ATOM 760 C C . PRO A 1 105 ? 10.573 -8.031 7.166 1.00 97.19 105 PRO A C 1
ATOM 762 O O . PRO A 1 105 ? 10.035 -6.969 6.875 1.00 97.19 105 PRO A O 1
ATOM 765 N N . THR A 1 106 ? 11.504 -8.099 8.117 1.00 97.75 106 THR A N 1
ATOM 766 C CA . THR A 1 106 ? 11.993 -6.890 8.800 1.00 97.75 106 THR A CA 1
ATOM 767 C C . THR A 1 106 ? 12.731 -5.954 7.839 1.00 97.75 106 THR A C 1
ATOM 769 O O . THR A 1 106 ? 12.476 -4.758 7.853 1.00 97.75 106 THR A O 1
ATOM 772 N N . ASN A 1 107 ? 13.598 -6.497 6.975 1.00 97.06 107 ASN A N 1
ATOM 773 C CA . ASN A 1 107 ? 14.422 -5.750 6.012 1.00 97.06 107 ASN A CA 1
ATOM 774 C C . ASN A 1 107 ? 14.151 -6.240 4.576 1.00 97.06 107 ASN A C 1
ATOM 776 O O . ASN A 1 107 ? 14.988 -6.934 3.989 1.00 97.06 107 ASN A O 1
ATOM 780 N N . PRO A 1 108 ? 12.957 -5.990 4.019 1.00 96.19 108 PRO A N 1
ATOM 781 C CA . PRO A 1 108 ? 12.657 -6.347 2.634 1.00 96.19 108 PRO A CA 1
ATOM 782 C C . PRO A 1 108 ? 13.609 -5.632 1.658 1.00 96.19 108 PRO A C 1
ATOM 784 O O . PRO A 1 108 ? 13.986 -4.480 1.854 1.00 96.19 108 PRO A O 1
ATOM 787 N N . ASN A 1 109 ? 13.988 -6.328 0.585 1.00 95.62 109 ASN A N 1
ATOM 788 C CA . ASN A 1 109 ? 14.801 -5.786 -0.505 1.00 95.62 109 ASN A CA 1
ATOM 789 C C . ASN A 1 109 ? 14.118 -6.099 -1.836 1.00 95.62 109 ASN A C 1
ATOM 791 O O . ASN A 1 109 ? 14.480 -7.039 -2.550 1.00 95.62 109 ASN A O 1
ATOM 795 N N . TYR A 1 110 ? 13.070 -5.339 -2.145 1.00 95.25 110 TYR A N 1
ATOM 796 C CA . TYR A 1 110 ? 12.332 -5.491 -3.398 1.00 95.25 110 TYR A CA 1
ATOM 797 C C . TYR A 1 110 ? 12.898 -4.627 -4.537 1.00 95.25 110 TYR A C 1
ATOM 799 O O . TYR A 1 110 ? 12.338 -4.609 -5.632 1.00 95.25 110 TYR A O 1
ATOM 807 N N . GLN A 1 111 ? 14.053 -3.971 -4.345 1.00 92.94 111 GLN A N 1
ATOM 808 C CA . GLN A 1 111 ? 14.724 -3.244 -5.425 1.00 92.94 111 GLN A CA 1
ATOM 809 C C . GLN A 1 111 ? 15.170 -4.166 -6.567 1.00 92.94 111 GLN A C 1
ATOM 811 O O . GLN A 1 111 ? 15.069 -3.796 -7.738 1.00 92.94 111 GLN A O 1
ATOM 816 N N . PHE A 1 112 ? 15.664 -5.359 -6.229 1.00 87.56 112 PHE A N 1
ATOM 817 C CA . PHE A 1 112 ? 16.174 -6.343 -7.193 1.00 87.56 112 PHE A CA 1
ATOM 818 C C . PHE A 1 112 ? 15.263 -7.567 -7.346 1.00 87.56 112 PHE A C 1
ATOM 820 O O . PHE A 1 112 ? 15.649 -8.553 -7.973 1.00 87.56 112 PHE A O 1
ATOM 827 N N . GLY A 1 113 ? 14.065 -7.522 -6.766 1.00 88.88 113 GLY A N 1
ATOM 828 C CA . GLY A 1 113 ? 13.146 -8.650 -6.717 1.00 88.88 113 GLY A CA 1
ATOM 829 C C . GLY A 1 113 ? 11.694 -8.212 -6.601 1.00 88.88 113 GLY A C 1
ATOM 830 O O . GLY A 1 113 ? 11.334 -7.085 -6.929 1.00 88.88 113 GLY A O 1
ATOM 831 N N . LYS A 1 114 ? 10.854 -9.135 -6.146 1.00 92.38 114 LYS A N 1
ATOM 832 C CA . LYS A 1 114 ? 9.448 -8.887 -5.831 1.00 92.38 114 LYS A CA 1
ATOM 833 C C . LYS A 1 114 ? 9.114 -9.485 -4.464 1.00 92.38 114 LYS A C 1
ATOM 835 O O . LYS A 1 114 ? 9.832 -10.395 -4.035 1.00 92.38 114 LYS A O 1
ATOM 840 N N . PRO A 1 115 ? 8.046 -9.013 -3.801 1.00 96.12 115 PRO A N 1
ATOM 841 C CA . PRO A 1 115 ? 7.505 -9.686 -2.629 1.00 96.12 115 PRO A CA 1
ATOM 842 C C . PRO A 1 115 ? 7.265 -11.171 -2.918 1.00 96.12 115 PRO A C 1
ATOM 844 O O . PRO A 1 115 ? 6.784 -11.538 -3.994 1.00 96.12 115 PRO A O 1
ATOM 847 N N . VAL A 1 116 ? 7.624 -12.026 -1.962 1.00 95.38 116 VAL A N 1
ATOM 848 C CA . VAL A 1 116 ? 7.379 -13.469 -2.041 1.00 95.38 116 VAL A CA 1
ATOM 849 C C . VAL A 1 116 ? 6.130 -13.765 -1.232 1.00 95.38 116 VAL A C 1
ATOM 851 O O . VAL A 1 116 ? 6.192 -13.909 -0.015 1.00 95.38 116 VAL A O 1
ATOM 854 N N . TYR A 1 117 ? 4.998 -13.821 -1.921 1.00 96.50 117 TYR A N 1
ATOM 855 C CA . TYR A 1 117 ? 3.722 -14.145 -1.302 1.00 96.50 117 TYR A CA 1
ATOM 856 C C . TYR A 1 117 ? 3.627 -15.647 -0.994 1.00 96.50 117 TYR A C 1
ATOM 858 O O . TYR A 1 117 ? 4.011 -16.478 -1.822 1.00 96.50 117 TYR A O 1
ATOM 866 N N . SER A 1 118 ? 3.108 -16.004 0.184 1.00 95.38 118 SER A N 1
ATOM 867 C CA . SER A 1 118 ? 2.777 -17.393 0.544 1.00 95.38 118 SER A CA 1
ATOM 868 C C . SER A 1 118 ? 1.537 -17.887 -0.209 1.00 95.38 118 SER A C 1
ATOM 870 O O . SER A 1 118 ? 1.428 -19.077 -0.512 1.00 95.38 118 SER A O 1
ATOM 872 N N . VAL A 1 119 ? 0.640 -16.963 -0.561 1.00 95.69 119 VAL A N 1
ATOM 873 C CA . VAL A 1 119 ? -0.508 -17.173 -1.447 1.00 95.69 119 VAL A CA 1
ATOM 874 C C . VAL A 1 119 ? -0.489 -16.111 -2.534 1.00 95.69 119 VAL A C 1
ATOM 876 O O . VAL A 1 119 ? -0.400 -14.926 -2.231 1.00 95.69 119 VAL A O 1
ATOM 879 N N . ASP A 1 120 ? -0.612 -16.533 -3.788 1.00 96.31 120 ASP A N 1
ATOM 880 C CA . ASP A 1 120 ? -0.734 -15.642 -4.938 1.00 96.31 120 ASP A CA 1
ATOM 881 C C . ASP A 1 120 ? -1.774 -16.199 -5.926 1.00 96.31 120 ASP A C 1
ATOM 883 O O . ASP A 1 120 ? -1.473 -17.071 -6.742 1.00 96.31 120 ASP A O 1
ATOM 887 N N . ASN A 1 121 ? -3.003 -15.687 -5.836 1.00 95.25 121 ASN A N 1
ATOM 888 C CA . ASN A 1 121 ? -4.148 -16.080 -6.663 1.00 95.25 121 ASN A CA 1
ATOM 889 C C . ASN A 1 121 ? -4.523 -15.003 -7.697 1.00 95.25 121 ASN A C 1
ATOM 891 O O . ASN A 1 121 ? -5.608 -15.054 -8.275 1.00 95.25 121 ASN A O 1
ATOM 895 N N . HIS A 1 122 ? -3.684 -13.987 -7.935 1.00 94.38 122 HIS A N 1
ATOM 896 C CA . HIS A 1 122 ? -4.098 -12.825 -8.739 1.00 94.38 122 HIS A CA 1
ATOM 897 C C . HIS A 1 122 ? -4.474 -13.165 -10.185 1.00 94.38 122 HIS A C 1
ATOM 899 O O . HIS A 1 122 ? -5.301 -12.468 -10.777 1.00 94.38 122 HIS A O 1
ATOM 905 N N . LEU A 1 123 ? -3.902 -14.237 -10.740 1.00 92.81 123 LEU A N 1
ATOM 906 C CA . LEU A 1 123 ? -4.226 -14.738 -12.078 1.00 92.81 123 LEU A CA 1
ATOM 907 C C . LEU A 1 123 ? -5.631 -15.355 -12.163 1.00 92.81 123 LEU A C 1
ATOM 909 O O . LEU A 1 123 ? -6.199 -15.401 -13.254 1.00 92.81 123 LEU A O 1
ATOM 913 N N . ASP A 1 124 ? -6.198 -15.787 -11.035 1.00 92.06 124 ASP A N 1
ATOM 914 C CA . ASP A 1 124 ? -7.550 -16.349 -10.956 1.00 92.06 124 ASP A CA 1
ATOM 915 C C . ASP A 1 124 ? -8.623 -15.258 -10.780 1.00 92.06 124 ASP A C 1
ATOM 917 O O . ASP A 1 124 ? -9.822 -15.513 -10.934 1.00 92.06 124 ASP A O 1
ATOM 921 N N . ILE A 1 125 ? -8.209 -14.018 -10.497 1.00 91.69 125 ILE A N 1
ATOM 922 C CA . ILE A 1 125 ? -9.113 -12.880 -10.337 1.00 91.69 125 ILE A CA 1
ATOM 923 C C . ILE A 1 125 ? -9.494 -12.326 -11.709 1.00 91.69 125 ILE A C 1
ATOM 925 O O . ILE A 1 125 ? -8.699 -11.701 -12.408 1.00 91.69 125 ILE A O 1
ATOM 929 N N . THR A 1 126 ? -10.754 -12.534 -12.084 1.00 86.50 126 THR A N 1
ATOM 930 C CA . THR A 1 126 ? -11.297 -12.131 -13.393 1.00 86.50 126 THR A CA 1
ATOM 931 C C . THR A 1 126 ? -11.985 -10.762 -13.384 1.00 86.50 126 THR A C 1
ATOM 933 O O . THR A 1 126 ? -12.222 -10.190 -14.449 1.00 86.50 126 THR A O 1
ATOM 936 N N . GLY A 1 127 ? -12.290 -10.222 -12.201 1.00 90.62 127 GLY A N 1
ATOM 937 C CA . GLY A 1 127 ? -12.909 -8.912 -12.010 1.00 90.62 127 GLY A CA 1
ATOM 938 C C . GLY A 1 127 ? -13.316 -8.681 -10.555 1.00 90.62 127 GLY A C 1
ATOM 939 O O . GLY A 1 127 ? -13.597 -9.631 -9.825 1.00 90.62 127 GLY A O 1
ATOM 940 N N . PHE A 1 128 ? -13.316 -7.419 -10.137 1.00 94.94 128 PHE A N 1
ATOM 941 C CA . PHE A 1 128 ? -13.670 -6.988 -8.788 1.00 94.94 128 PHE A CA 1
ATOM 942 C C . PHE A 1 128 ? -14.071 -5.514 -8.803 1.00 94.94 128 PHE A C 1
ATOM 944 O O . PHE A 1 128 ? -13.578 -4.747 -9.630 1.00 94.94 128 PHE A O 1
ATOM 951 N N . ASP A 1 129 ? -14.966 -5.128 -7.900 1.00 95.12 129 ASP A N 1
ATOM 952 C CA . ASP A 1 129 ? -15.378 -3.736 -7.688 1.00 95.12 129 ASP A CA 1
ATOM 953 C C . ASP A 1 129 ? -14.977 -3.207 -6.304 1.00 95.12 129 ASP A C 1
ATOM 955 O O . ASP A 1 129 ? -14.966 -1.993 -6.097 1.00 95.12 129 ASP A O 1
ATOM 959 N N . ARG A 1 130 ? -14.559 -4.090 -5.389 1.00 97.12 130 ARG A N 1
ATOM 960 C CA . ARG A 1 130 ? -13.941 -3.725 -4.111 1.00 97.12 130 ARG A CA 1
ATOM 961 C C . ARG A 1 130 ? -12.639 -4.468 -3.873 1.00 97.12 130 ARG A C 1
ATOM 963 O O . ARG A 1 130 ? -12.471 -5.621 -4.273 1.00 97.12 130 ARG A O 1
ATOM 970 N N . VAL A 1 131 ? -11.749 -3.798 -3.155 1.00 98.50 131 VAL A N 1
ATOM 971 C CA . VAL A 1 131 ? -10.485 -4.335 -2.646 1.00 98.50 131 VAL A CA 1
ATOM 972 C C . VAL A 1 131 ? -10.454 -4.167 -1.133 1.00 98.50 131 VAL A C 1
ATOM 974 O O . VAL A 1 131 ? -11.028 -3.210 -0.606 1.00 98.50 131 VAL A O 1
ATOM 977 N N . ALA A 1 132 ? -9.813 -5.098 -0.435 1.00 98.56 132 ALA A N 1
ATOM 978 C CA . ALA A 1 132 ? -9.572 -4.995 0.992 1.00 98.56 132 ALA A CA 1
ATOM 979 C C . ALA A 1 132 ? -8.160 -5.429 1.378 1.00 98.56 132 ALA A C 1
ATOM 981 O O . ALA A 1 132 ? -7.534 -6.246 0.703 1.00 98.56 132 ALA A O 1
ATOM 982 N N . TYR A 1 133 ? -7.692 -4.883 2.491 1.00 98.81 133 TYR A N 1
ATOM 983 C CA . TYR A 1 133 ? -6.397 -5.158 3.090 1.00 98.81 133 TYR A CA 1
ATOM 984 C C . TYR A 1 133 ? -6.596 -5.555 4.541 1.00 98.81 133 TYR A C 1
ATOM 986 O O . TYR A 1 133 ? -7.307 -4.865 5.270 1.00 98.81 133 TYR A O 1
ATOM 994 N N . TYR A 1 134 ? -5.946 -6.634 4.957 1.00 98.69 134 TYR A N 1
ATOM 995 C CA . TYR A 1 134 ? -5.805 -6.996 6.360 1.00 98.69 134 TYR A CA 1
ATOM 996 C C . TYR A 1 134 ? -4.330 -6.908 6.738 1.00 98.69 134 TYR A C 1
ATOM 998 O O . TYR A 1 134 ? -3.515 -7.636 6.177 1.00 98.69 134 TYR A O 1
ATOM 1006 N N . LEU A 1 135 ? -3.991 -6.014 7.666 1.00 98.75 135 LEU A N 1
ATOM 1007 C CA . LEU A 1 135 ? -2.652 -5.912 8.243 1.00 98.75 135 LEU A CA 1
ATOM 1008 C C . LEU A 1 135 ? -2.705 -6.341 9.709 1.00 98.75 135 LEU A C 1
ATOM 1010 O O . LEU A 1 135 ? -3.479 -5.782 10.484 1.00 98.75 135 LEU A O 1
ATOM 1014 N N . GLU A 1 136 ? -1.851 -7.287 10.092 1.00 97.94 136 GLU A N 1
ATOM 1015 C CA . GLU A 1 136 ? -1.668 -7.747 11.471 1.00 97.94 136 GLU A CA 1
ATOM 1016 C C . GLU A 1 136 ? -0.239 -7.479 11.938 1.00 97.94 136 GLU A C 1
ATOM 1018 O O . GLU A 1 136 ? 0.728 -7.942 11.328 1.00 97.94 136 GLU A O 1
ATOM 1023 N N . LEU A 1 137 ? -0.131 -6.737 13.040 1.00 97.56 137 LEU A N 1
ATOM 1024 C CA . LEU A 1 137 ? 1.102 -6.390 13.734 1.00 97.56 137 LEU A CA 1
ATOM 1025 C C . LEU A 1 137 ? 0.980 -6.833 15.200 1.00 97.56 137 LEU A C 1
ATOM 1027 O O . LEU A 1 137 ? 0.384 -6.142 16.034 1.00 97.56 137 LEU A O 1
ATOM 1031 N N . ASP A 1 138 ? 1.530 -8.005 15.515 1.00 96.25 138 ASP A N 1
ATOM 1032 C CA . ASP A 1 138 ? 1.353 -8.698 16.799 1.00 96.25 138 ASP A CA 1
ATOM 1033 C C . ASP A 1 138 ? -0.119 -8.810 17.231 1.00 96.25 138 ASP A C 1
ATOM 1035 O O . ASP A 1 138 ? -0.899 -9.530 16.623 1.00 96.25 138 ASP A O 1
ATOM 1039 N N . SER A 1 139 ? -0.512 -8.132 18.313 1.00 94.50 139 SER A N 1
ATOM 1040 C CA . SER A 1 139 ? -1.885 -8.159 18.816 1.00 94.50 139 SER A CA 1
ATOM 1041 C C . SER A 1 139 ? -2.803 -7.147 18.136 1.00 94.50 139 SER A C 1
ATOM 1043 O O . SER A 1 139 ? -3.978 -7.094 18.488 1.00 94.50 139 SER A O 1
ATOM 1045 N N . SER A 1 140 ? -2.284 -6.298 17.248 1.00 96.38 140 SER A N 1
ATOM 1046 C CA . SER A 1 140 ? -3.045 -5.237 16.582 1.00 96.38 140 SER A CA 1
ATOM 1047 C C . SER A 1 140 ? -3.377 -5.652 15.159 1.00 96.38 140 SER A C 1
ATOM 1049 O O . SER A 1 140 ? -2.519 -6.188 14.463 1.00 96.38 140 SER A O 1
ATOM 1051 N N . TYR A 1 141 ? -4.593 -5.368 14.706 1.00 97.38 141 TYR A N 1
ATOM 1052 C CA . TYR A 1 141 ? -4.981 -5.602 13.321 1.00 97.38 141 TYR A CA 1
ATOM 1053 C C . TYR A 1 141 ? -5.824 -4.462 12.766 1.00 97.38 141 TYR A C 1
ATOM 1055 O O . TYR A 1 141 ? -6.489 -3.733 13.508 1.00 97.38 141 TYR A O 1
ATOM 1063 N N . VAL A 1 142 ? -5.842 -4.349 11.445 1.00 98.44 142 VAL A N 1
ATOM 1064 C CA . VAL A 1 142 ? -6.825 -3.558 10.713 1.00 98.44 142 VAL A CA 1
ATOM 1065 C C . VAL A 1 142 ? -7.245 -4.297 9.457 1.00 98.44 142 VAL A C 1
ATOM 1067 O O . VAL A 1 142 ? -6.409 -4.760 8.689 1.00 98.44 142 VAL A O 1
ATOM 1070 N N . TRP A 1 143 ? -8.551 -4.388 9.258 1.00 98.50 143 TRP A N 1
ATOM 1071 C CA . TRP A 1 143 ? -9.185 -4.641 7.979 1.00 98.50 143 TRP A CA 1
ATOM 1072 C C . TRP A 1 143 ? -9.651 -3.312 7.404 1.00 98.50 143 TRP A C 1
ATOM 1074 O O . TRP A 1 143 ? -10.354 -2.561 8.081 1.00 98.50 143 TRP A O 1
ATOM 1084 N N . VAL A 1 144 ? -9.301 -3.031 6.155 1.00 98.62 144 VAL A N 1
ATOM 1085 C CA . VAL A 1 144 ? -9.826 -1.882 5.421 1.00 98.62 144 VAL A CA 1
ATOM 1086 C C . VAL A 1 144 ? -10.286 -2.306 4.037 1.00 98.62 144 VAL A C 1
ATOM 1088 O O . VAL A 1 144 ? -9.497 -2.844 3.268 1.00 98.62 144 VAL A O 1
ATOM 1091 N N . SER A 1 145 ? -11.551 -2.052 3.704 1.00 98.50 145 SER A N 1
ATOM 1092 C CA . SER A 1 145 ? -12.114 -2.283 2.371 1.00 98.50 145 SER A CA 1
ATOM 1093 C C . SER A 1 145 ? -12.562 -0.977 1.730 1.00 98.50 145 SER A C 1
ATOM 1095 O O . SER A 1 145 ? -12.932 -0.041 2.431 1.00 98.50 145 SER A O 1
ATOM 1097 N N . MET A 1 146 ? -12.532 -0.893 0.403 1.00 98.44 146 MET A N 1
ATOM 1098 C CA . MET A 1 146 ? -12.928 0.302 -0.351 1.00 98.44 146 MET A CA 1
ATOM 1099 C C . MET A 1 146 ? -13.387 -0.056 -1.764 1.00 98.44 146 MET A C 1
ATOM 1101 O O . MET A 1 146 ? -13.180 -1.185 -2.219 1.00 98.44 146 MET A O 1
ATOM 1105 N N . ASP A 1 147 ? -13.995 0.903 -2.465 1.00 96.94 147 ASP A N 1
ATOM 1106 C CA . ASP A 1 147 ? -14.191 0.770 -3.911 1.00 96.94 147 ASP A CA 1
ATOM 1107 C C . ASP A 1 147 ? -12.829 0.585 -4.591 1.00 96.94 147 ASP A C 1
ATOM 1109 O O . ASP A 1 147 ? -11.847 1.238 -4.226 1.00 96.94 147 ASP A O 1
ATOM 1113 N N . THR A 1 148 ? -12.747 -0.315 -5.569 1.00 95.12 148 THR A N 1
ATOM 1114 C CA . THR A 1 148 ? -11.469 -0.574 -6.223 1.00 95.12 148 THR A CA 1
ATOM 1115 C C . THR A 1 148 ? -10.990 0.640 -7.014 1.00 95.12 148 THR A C 1
ATOM 1117 O O . THR A 1 148 ? -11.743 1.344 -7.686 1.00 95.12 148 THR A O 1
ATOM 1120 N N . PHE A 1 149 ? -9.685 0.841 -6.966 1.00 94.94 149 PHE A N 1
ATOM 1121 C CA . PHE A 1 149 ? -8.964 1.936 -7.593 1.00 94.94 149 PHE A CA 1
ATOM 1122 C C . PHE A 1 149 ? -8.212 1.465 -8.862 1.00 94.94 149 PHE A C 1
ATOM 1124 O O . PHE A 1 149 ? -7.519 2.237 -9.528 1.00 94.94 149 PHE A O 1
ATOM 1131 N N . THR A 1 150 ? -8.346 0.181 -9.216 1.00 94.38 150 THR A N 1
ATOM 1132 C CA . THR A 1 150 ? -7.779 -0.444 -10.418 1.00 94.38 150 THR A CA 1
ATOM 1133 C C . THR A 1 150 ? -8.609 -1.653 -10.862 1.00 94.38 150 THR A C 1
ATOM 1135 O O . THR A 1 150 ? -9.268 -2.298 -10.052 1.00 94.38 150 THR A O 1
ATOM 1138 N N . ASP A 1 151 ? -8.557 -1.991 -12.151 1.00 92.88 151 ASP A N 1
ATOM 1139 C CA . ASP A 1 151 ? -9.111 -3.233 -12.704 1.00 92.88 151 ASP A CA 1
ATOM 1140 C C . ASP A 1 151 ? -8.071 -4.369 -12.778 1.00 92.88 151 ASP A C 1
ATOM 1142 O O . ASP A 1 151 ? -8.373 -5.458 -13.268 1.00 92.88 151 ASP A O 1
ATOM 1146 N N . LYS A 1 152 ? -6.827 -4.121 -12.342 1.00 94.94 152 LYS A N 1
ATOM 1147 C CA . LYS A 1 152 ? -5.721 -5.083 -12.419 1.00 94.94 152 LYS A CA 1
ATOM 1148 C C . LYS A 1 152 ? -5.455 -5.703 -11.054 1.00 94.94 152 LYS A C 1
ATOM 1150 O O . LYS A 1 152 ? -4.896 -5.053 -10.174 1.00 94.94 152 LYS A O 1
ATOM 1155 N N . SER A 1 153 ? -5.772 -6.988 -10.907 1.00 95.06 153 SER A N 1
ATOM 1156 C CA . SER A 1 153 ? -5.458 -7.773 -9.702 1.00 95.06 153 SER A CA 1
ATOM 1157 C C . SER A 1 153 ? -3.956 -7.852 -9.410 1.00 95.06 153 SER A C 1
ATOM 1159 O O . SER A 1 153 ? -3.562 -8.046 -8.271 1.00 95.06 153 SER A O 1
ATOM 1161 N N . SER A 1 154 ? -3.099 -7.641 -10.407 1.00 95.19 154 SER A N 1
ATOM 1162 C CA . SER A 1 154 ? -1.650 -7.570 -10.216 1.00 95.19 154 SER A CA 1
ATOM 1163 C C . SER A 1 154 ? -1.162 -6.245 -9.605 1.00 95.19 154 SER A C 1
ATOM 1165 O O . SER A 1 154 ? -0.015 -6.159 -9.179 1.00 95.19 154 SER A O 1
ATOM 1167 N N . LYS A 1 155 ? -2.017 -5.209 -9.534 1.00 97.00 155 LYS A N 1
ATOM 1168 C CA . LYS A 1 155 ? -1.680 -3.868 -9.012 1.00 97.00 155 LYS A CA 1
ATOM 1169 C C . LYS A 1 155 ? -2.207 -3.577 -7.602 1.00 97.00 155 LYS A C 1
ATOM 1171 O O . LYS A 1 155 ? -2.100 -2.445 -7.139 1.00 97.00 155 LYS A O 1
ATOM 1176 N N . ILE A 1 156 ? -2.798 -4.566 -6.931 1.00 97.75 156 ILE A N 1
ATOM 1177 C CA . ILE A 1 156 ? -3.347 -4.408 -5.570 1.00 97.75 156 ILE A CA 1
ATOM 1178 C C . ILE A 1 156 ? -2.432 -4.975 -4.479 1.00 97.75 156 ILE A C 1
ATOM 1180 O O . ILE A 1 156 ? -2.701 -4.742 -3.305 1.00 97.75 156 ILE A O 1
ATOM 1184 N N . GLY A 1 157 ? -1.371 -5.702 -4.845 1.00 97.69 157 GLY A N 1
ATOM 1185 C CA . GLY A 1 157 ? -0.323 -6.137 -3.919 1.00 97.69 157 GLY A CA 1
ATOM 1186 C C . GLY A 1 157 ? 0.682 -5.026 -3.591 1.00 97.69 157 GLY A C 1
ATOM 1187 O O . GLY A 1 157 ? 0.540 -3.884 -4.027 1.00 97.69 157 GLY A O 1
ATOM 1188 N N . VAL A 1 158 ? 1.734 -5.380 -2.852 1.00 98.38 158 VAL A N 1
ATOM 1189 C CA . VAL A 1 158 ? 2.849 -4.478 -2.530 1.00 98.38 158 VAL A CA 1
ATOM 1190 C C . VAL A 1 158 ? 3.547 -4.040 -3.827 1.00 98.38 158 VAL A C 1
ATOM 1192 O O . VAL A 1 158 ? 4.034 -4.902 -4.572 1.00 98.38 158 VAL A O 1
ATOM 1195 N N . PRO A 1 159 ? 3.624 -2.727 -4.119 1.00 97.38 159 PRO A N 1
ATOM 1196 C CA . PRO A 1 159 ? 4.340 -2.221 -5.284 1.00 97.38 159 PRO A CA 1
ATOM 1197 C C . PRO A 1 159 ? 5.815 -2.622 -5.247 1.00 97.38 159 PRO A C 1
ATOM 1199 O O . PRO A 1 159 ? 6.425 -2.708 -4.188 1.00 97.38 159 PRO A O 1
ATOM 1202 N N . CYS A 1 160 ? 6.441 -2.813 -6.404 1.00 94.50 160 CYS A N 1
ATOM 1203 C CA . CYS A 1 160 ? 7.889 -2.997 -6.472 1.00 94.50 160 CYS A CA 1
ATOM 1204 C C . CYS A 1 160 ? 8.458 -2.440 -7.781 1.00 94.50 160 CYS A C 1
ATOM 1206 O O . CYS A 1 160 ? 7.718 -2.021 -8.675 1.00 94.50 160 CYS A O 1
ATOM 1208 N N . LEU A 1 161 ? 9.789 -2.399 -7.894 1.00 94.31 161 LEU A N 1
ATOM 1209 C CA . LEU A 1 161 ? 10.455 -1.872 -9.089 1.00 94.31 161 LEU A CA 1
ATOM 1210 C C . LEU A 1 161 ? 10.351 -2.807 -10.307 1.00 94.31 161 LEU A C 1
ATOM 1212 O O . LEU A 1 161 ? 10.533 -2.339 -11.438 1.00 94.31 161 LEU A O 1
ATOM 1216 N N . SER A 1 162 ? 10.027 -4.088 -10.100 1.00 92.50 162 SER A N 1
ATOM 1217 C CA . SER A 1 162 ? 9.709 -5.030 -11.178 1.00 92.50 162 SER A CA 1
ATOM 1218 C C . SER A 1 162 ? 8.352 -4.716 -11.814 1.00 92.50 162 SER A C 1
ATOM 1220 O O . SER A 1 162 ? 7.370 -4.453 -11.121 1.00 92.50 162 SER A O 1
ATOM 1222 N N . LEU A 1 163 ? 8.272 -4.819 -13.144 1.00 91.69 163 LEU A N 1
ATOM 1223 C CA . LEU A 1 163 ? 7.012 -4.677 -13.888 1.00 91.69 163 LEU A CA 1
ATOM 1224 C C . LEU A 1 163 ? 5.998 -5.782 -13.556 1.00 91.69 163 LEU A C 1
ATOM 1226 O O . LEU A 1 163 ? 4.806 -5.604 -13.794 1.00 91.69 163 LEU A O 1
ATOM 1230 N N . GLU A 1 164 ? 6.451 -6.900 -12.983 1.00 89.56 164 GLU A N 1
ATOM 1231 C CA . GLU A 1 164 ? 5.581 -7.990 -12.525 1.00 89.56 164 GLU A CA 1
ATOM 1232 C C . GLU A 1 164 ? 4.737 -7.613 -11.303 1.00 89.56 164 GLU A C 1
ATOM 1234 O O . GLU A 1 164 ? 3.666 -8.174 -11.121 1.00 89.56 164 GLU A O 1
ATOM 1239 N N . CYS A 1 165 ? 5.180 -6.643 -10.496 1.00 91.06 165 CYS A N 1
ATOM 1240 C CA . CYS A 1 165 ? 4.350 -6.052 -9.439 1.00 91.06 165 CYS A CA 1
ATOM 1241 C C . CYS A 1 165 ? 3.353 -5.020 -9.992 1.00 91.06 165 CYS A C 1
ATOM 1243 O O . CYS A 1 165 ? 2.711 -4.315 -9.219 1.00 91.06 165 CYS A O 1
ATOM 1245 N N . GLY A 1 166 ? 3.312 -4.853 -11.318 1.00 89.44 166 GLY A N 1
ATOM 1246 C CA . GLY A 1 166 ? 2.429 -3.975 -12.072 1.00 89.44 166 GLY A CA 1
ATOM 1247 C C . GLY A 1 166 ? 1.543 -4.778 -13.023 1.00 89.44 166 GLY A C 1
ATOM 1248 O O . GLY A 1 166 ? 1.059 -5.844 -12.677 1.00 89.44 166 GLY A O 1
ATOM 1249 N N . ASP A 1 167 ? 1.320 -4.299 -14.245 1.00 88.19 167 ASP A N 1
ATOM 1250 C CA . ASP A 1 167 ? 0.585 -5.044 -15.293 1.00 88.19 167 ASP A CA 1
ATOM 1251 C C . ASP A 1 167 ? 1.512 -5.712 -16.328 1.00 88.19 167 ASP A C 1
ATOM 1253 O O . ASP A 1 167 ? 1.083 -6.068 -17.426 1.00 88.19 167 ASP A O 1
ATOM 1257 N N . GLY A 1 168 ? 2.802 -5.846 -16.006 1.00 89.06 168 GLY A N 1
ATOM 1258 C CA . GLY A 1 168 ? 3.838 -6.300 -16.935 1.00 89.06 168 GLY A CA 1
ATOM 1259 C C . GLY A 1 168 ? 4.335 -5.220 -17.903 1.00 89.06 168 GLY A C 1
ATOM 1260 O O . GLY A 1 168 ? 5.315 -5.454 -18.608 1.00 89.06 168 GLY A O 1
ATOM 1261 N N . VAL A 1 169 ? 3.714 -4.034 -17.926 1.00 90.38 169 VAL A N 1
ATOM 1262 C CA . VAL A 1 169 ? 4.089 -2.910 -18.801 1.00 90.38 169 VAL A CA 1
ATOM 1263 C C . VAL A 1 169 ? 4.454 -1.671 -17.987 1.00 90.38 169 VAL A C 1
ATOM 1265 O O . VAL A 1 169 ? 5.467 -1.026 -18.255 1.00 90.38 169 VAL A O 1
ATOM 1268 N N . VAL A 1 170 ? 3.650 -1.348 -16.977 1.00 90.06 170 VAL A N 1
ATOM 1269 C CA . VAL A 1 170 ? 3.794 -0.184 -16.102 1.00 90.06 170 VAL A CA 1
ATOM 1270 C C . VAL A 1 170 ? 3.826 -0.654 -14.654 1.00 90.06 170 VAL A C 1
ATOM 1272 O O . VAL A 1 170 ? 3.080 -1.556 -14.266 1.00 90.06 170 VAL A O 1
ATOM 1275 N N . ARG A 1 171 ? 4.686 -0.026 -13.847 1.00 92.94 171 ARG A N 1
ATOM 1276 C CA . ARG A 1 171 ? 4.758 -0.269 -12.401 1.00 92.94 171 ARG A CA 1
ATOM 1277 C C . ARG A 1 171 ? 3.449 0.131 -11.718 1.00 92.94 171 ARG A C 1
ATOM 1279 O O . ARG A 1 171 ? 2.651 0.902 -12.255 1.00 92.94 171 ARG A O 1
ATOM 1286 N N . THR A 1 172 ? 3.230 -0.405 -10.526 1.00 95.12 172 THR A N 1
ATOM 1287 C CA . THR A 1 172 ? 2.127 0.033 -9.670 1.00 95.12 172 THR A CA 1
ATOM 1288 C C . THR A 1 172 ? 2.464 1.398 -9.090 1.00 95.12 172 THR A C 1
ATOM 1290 O O . THR A 1 172 ? 3.330 1.518 -8.231 1.00 95.12 172 THR A O 1
ATOM 1293 N N . GLU A 1 173 ? 1.801 2.421 -9.619 1.00 95.56 173 GLU A N 1
ATOM 1294 C CA . GLU A 1 173 ? 1.892 3.816 -9.196 1.00 95.56 173 GLU A CA 1
ATOM 1295 C C . GLU A 1 173 ? 0.463 4.333 -9.060 1.00 95.56 173 GLU A C 1
ATOM 1297 O O . G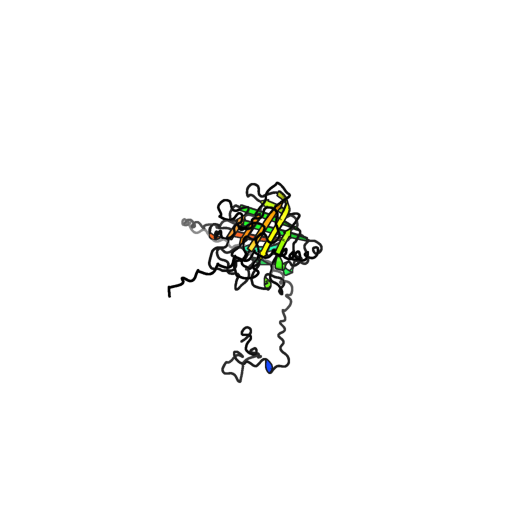LU A 1 173 ? -0.179 4.712 -10.040 1.00 95.56 173 GLU A O 1
ATOM 1302 N N . ILE A 1 174 ? -0.070 4.251 -7.847 1.00 95.94 174 ILE A N 1
ATOM 1303 C CA . ILE A 1 174 ? -1.456 4.573 -7.548 1.00 95.94 174 ILE A CA 1
ATOM 1304 C C . ILE A 1 174 ? -1.451 5.647 -6.477 1.00 95.94 174 ILE A C 1
ATOM 1306 O O . ILE A 1 174 ? -1.100 5.401 -5.328 1.00 95.94 174 ILE A O 1
ATOM 1310 N N . GLN A 1 175 ? -1.850 6.842 -6.892 1.00 95.06 175 GLN A N 1
ATOM 1311 C CA . GLN A 1 175 ? -2.132 7.952 -6.004 1.00 95.06 175 GLN A CA 1
ATOM 1312 C C . GLN A 1 175 ? -3.513 8.490 -6.360 1.00 95.06 175 GLN A C 1
ATOM 1314 O O . GLN A 1 175 ? -3.667 9.141 -7.397 1.00 95.06 175 GLN A O 1
ATOM 1319 N N . GLN A 1 176 ? -4.531 8.165 -5.563 1.00 95.00 176 GLN A N 1
ATOM 1320 C CA . GLN A 1 176 ? -5.892 8.628 -5.832 1.00 95.00 176 GLN A CA 1
ATOM 1321 C C . GLN A 1 176 ? -6.818 8.547 -4.623 1.00 95.00 176 GLN A C 1
ATOM 1323 O O . GLN A 1 176 ? -6.668 7.701 -3.741 1.00 95.00 176 GLN A O 1
ATOM 1328 N N . ILE A 1 177 ? -7.849 9.389 -4.671 1.00 95.69 177 ILE A N 1
ATOM 1329 C CA . ILE A 1 177 ? -8.959 9.361 -3.726 1.00 95.69 177 ILE A CA 1
ATOM 1330 C C . ILE A 1 177 ? -9.787 8.090 -3.941 1.00 95.69 177 ILE A C 1
ATOM 1332 O O . ILE A 1 177 ? -10.138 7.748 -5.071 1.00 95.69 177 ILE A O 1
ATOM 1336 N N . VAL A 1 178 ? -10.142 7.438 -2.840 1.00 96.62 178 VAL A N 1
ATOM 1337 C CA . VAL A 1 178 ? -11.019 6.265 -2.777 1.00 96.62 178 VAL A CA 1
ATOM 1338 C C . VAL A 1 178 ? -12.260 6.563 -1.938 1.00 96.62 178 VAL A C 1
ATOM 1340 O O . VAL A 1 178 ? -12.268 7.448 -1.078 1.00 96.62 178 VAL A O 1
ATOM 1343 N N . THR A 1 179 ? -13.338 5.829 -2.194 1.00 96.44 179 THR A N 1
ATOM 1344 C CA . THR A 1 179 ? -14.637 6.001 -1.531 1.00 96.44 179 THR A CA 1
ATOM 1345 C C . THR A 1 179 ? -15.155 4.696 -0.948 1.00 96.44 179 THR A C 1
ATOM 1347 O O . THR A 1 179 ? -14.587 3.625 -1.171 1.00 96.44 179 THR A O 1
ATOM 1350 N N . ASN A 1 180 ? -16.239 4.805 -0.170 1.00 96.00 180 ASN A N 1
ATOM 1351 C CA . ASN A 1 180 ? -16.875 3.685 0.521 1.00 96.00 180 ASN A CA 1
ATOM 1352 C C . ASN A 1 180 ? -15.869 2.876 1.344 1.00 96.00 180 ASN A C 1
ATOM 1354 O O . ASN A 1 180 ? -15.901 1.641 1.331 1.00 96.00 180 ASN A O 1
ATOM 1358 N N . VAL A 1 181 ? -14.965 3.590 2.021 1.00 98.12 181 VAL A N 1
ATOM 1359 C CA . VAL A 1 181 ? -13.936 2.972 2.845 1.00 98.12 181 VAL A CA 1
ATOM 1360 C C . VAL A 1 181 ? -14.571 2.512 4.162 1.00 98.12 181 VAL A C 1
ATOM 1362 O O . VAL A 1 181 ? -15.171 3.319 4.882 1.00 98.12 181 VAL A O 1
ATOM 1365 N N . ASN A 1 182 ? -14.445 1.221 4.460 1.00 97.44 182 ASN A N 1
ATOM 1366 C CA . ASN A 1 182 ? -14.876 0.582 5.700 1.00 97.44 182 ASN A CA 1
ATOM 1367 C C . ASN A 1 182 ? -13.652 0.056 6.439 1.00 97.44 182 ASN A C 1
ATOM 1369 O O . ASN A 1 182 ? -12.770 -0.529 5.820 1.00 97.44 182 ASN A O 1
ATOM 1373 N N . ILE A 1 183 ? -13.608 0.266 7.751 1.00 97.88 183 ILE A N 1
ATOM 1374 C CA . ILE A 1 183 ? -12.486 -0.089 8.611 1.00 97.88 183 ILE A CA 1
ATOM 1375 C C . ILE A 1 183 ? -13.011 -0.877 9.810 1.00 97.88 183 ILE A C 1
ATOM 1377 O O . ILE A 1 183 ? -13.885 -0.397 10.538 1.00 97.88 183 ILE A O 1
ATOM 1381 N N . ASP A 1 184 ? -12.440 -2.057 10.033 1.00 96.06 184 ASP A N 1
ATOM 1382 C CA . ASP A 1 184 ? -12.608 -2.849 11.250 1.00 96.06 184 ASP A CA 1
ATOM 1383 C C . ASP A 1 184 ? -11.230 -3.095 11.872 1.00 96.06 184 ASP A C 1
ATOM 1385 O O . ASP A 1 184 ? -10.333 -3.657 11.246 1.00 96.06 184 ASP A O 1
ATOM 1389 N N . SER A 1 185 ? -11.027 -2.609 13.088 1.00 96.31 185 SER A N 1
ATOM 1390 C CA . SER A 1 185 ? -9.760 -2.681 13.798 1.00 96.31 185 SER A CA 1
ATOM 1391 C C . SER A 1 185 ? -9.984 -2.818 15.300 1.00 96.31 185 SER A C 1
ATOM 1393 O O . SER A 1 185 ? -10.971 -2.336 15.863 1.00 96.31 185 SER A O 1
ATOM 1395 N N . ASN A 1 186 ? -9.017 -3.434 15.977 1.00 95.12 186 ASN A N 1
ATOM 1396 C CA . ASN A 1 186 ? -8.923 -3.395 17.434 1.00 95.12 186 ASN A CA 1
ATOM 1397 C C . ASN A 1 186 ? -8.076 -2.223 17.968 1.00 95.12 186 ASN A C 1
ATOM 1399 O O . ASN A 1 186 ? -7.944 -2.085 19.187 1.00 95.12 186 ASN A O 1
ATOM 1403 N N . VAL A 1 187 ? -7.525 -1.377 17.093 1.00 95.06 187 VAL A N 1
ATOM 1404 C CA . VAL A 1 187 ? -6.887 -0.114 17.473 1.00 95.06 187 VAL A CA 1
ATOM 1405 C C . VAL A 1 187 ? -7.972 0.913 17.797 1.00 95.06 187 VAL A C 1
ATOM 1407 O O . VAL A 1 187 ? -8.966 1.052 17.083 1.00 95.06 187 VAL A O 1
ATOM 1410 N N . HIS A 1 188 ? -7.799 1.611 18.920 1.00 90.81 188 HIS A N 1
ATOM 1411 C CA . HIS A 1 188 ? -8.776 2.569 19.432 1.00 90.81 188 HIS A CA 1
ATOM 1412 C C . HIS A 1 188 ? -9.123 3.645 18.390 1.00 90.81 188 HIS A C 1
ATOM 1414 O O . HIS A 1 188 ? -8.233 4.180 17.735 1.00 90.81 188 HIS A O 1
ATOM 1420 N N . ASP A 1 189 ? -10.417 3.948 18.266 1.00 90.38 189 ASP A N 1
ATOM 1421 C CA . ASP A 1 189 ? -10.997 4.986 17.400 1.00 90.38 189 ASP A CA 1
ATOM 1422 C C . ASP A 1 189 ? -10.747 4.851 15.886 1.00 90.38 189 ASP A C 1
ATOM 1424 O O . ASP A 1 189 ? -11.115 5.747 15.128 1.00 90.38 189 ASP A O 1
ATOM 1428 N N . LEU A 1 190 ? -10.191 3.727 15.420 1.00 95.31 190 LEU A N 1
ATOM 1429 C CA . LEU A 1 190 ? -9.901 3.517 13.998 1.00 95.31 190 LEU A CA 1
ATOM 1430 C C . LEU A 1 190 ? -11.102 2.954 13.208 1.00 95.31 190 LEU A C 1
ATOM 1432 O O . LEU A 1 190 ? -11.268 3.247 12.023 1.00 95.31 190 LEU A O 1
ATOM 1436 N N . SER A 1 191 ? -11.968 2.167 13.850 1.00 95.38 191 SER A N 1
ATOM 1437 C CA . SER A 1 191 ? -13.099 1.505 13.185 1.00 95.38 191 SER A CA 1
ATOM 1438 C C . SER A 1 191 ? -14.204 2.476 12.749 1.00 95.38 191 SER A C 1
ATOM 1440 O O . SER A 1 191 ? -14.573 3.412 13.462 1.00 95.38 191 SER A O 1
ATOM 1442 N N . GLY A 1 192 ? -14.803 2.214 11.587 1.00 95.12 192 GLY A N 1
ATOM 1443 C CA . GLY A 1 192 ? -15.917 2.991 11.043 1.00 95.12 192 GLY A CA 1
ATOM 1444 C C . GLY A 1 192 ? -16.225 2.627 9.591 1.00 95.12 192 GLY A C 1
ATOM 1445 O O . GLY A 1 192 ? -15.572 1.777 9.001 1.00 95.12 192 GLY A O 1
ATOM 1446 N N . SER A 1 193 ? -17.233 3.255 8.993 1.00 95.94 193 SER A N 1
ATOM 1447 C CA . SER A 1 193 ? -17.646 2.967 7.611 1.00 95.94 193 SER A CA 1
ATOM 1448 C C . SER A 1 193 ? -18.067 4.225 6.869 1.00 95.94 193 SER A C 1
ATOM 1450 O O . SER A 1 193 ? -18.429 5.225 7.490 1.00 95.94 193 SER A O 1
ATOM 1452 N N . GLY A 1 194 ? -18.031 4.174 5.537 1.00 95.38 194 GLY A N 1
ATOM 1453 C CA . GLY A 1 194 ? -18.429 5.300 4.691 1.00 95.38 194 GLY A CA 1
ATOM 1454 C C . GLY A 1 194 ? -17.450 6.475 4.737 1.00 95.38 194 GLY A C 1
ATOM 1455 O O . GLY A 1 194 ? -17.874 7.632 4.676 1.00 95.38 194 GLY A O 1
ATOM 1456 N N . TYR A 1 195 ? -16.153 6.194 4.875 1.00 97.38 195 TYR A N 1
ATOM 1457 C CA . TYR A 1 195 ? -15.116 7.214 4.750 1.00 97.38 195 TYR A CA 1
ATOM 1458 C C . TYR A 1 195 ? -14.783 7.514 3.278 1.00 97.38 195 TYR A C 1
ATOM 1460 O O . TYR A 1 195 ? -14.944 6.669 2.389 1.00 97.38 195 TYR A O 1
ATOM 1468 N N . SER A 1 196 ? -14.276 8.724 3.046 1.00 96.31 196 SER A N 1
ATOM 1469 C CA . SER A 1 196 ? -13.460 9.075 1.881 1.00 96.31 196 SER A CA 1
ATOM 1470 C C . SER A 1 196 ? -11.991 8.960 2.272 1.00 96.31 196 SER A C 1
ATOM 1472 O O . SER A 1 196 ? -11.600 9.416 3.352 1.00 96.31 196 SER A O 1
ATOM 1474 N N . GLY A 1 197 ? -11.180 8.381 1.396 1.00 96.44 197 GLY A N 1
ATOM 1475 C CA . GLY A 1 197 ? -9.769 8.149 1.658 1.00 96.44 197 GLY A CA 1
ATOM 1476 C C . GLY A 1 197 ? -8.859 8.437 0.484 1.00 96.44 197 GLY A C 1
ATOM 1477 O O . GLY A 1 197 ? -9.304 8.892 -0.563 1.00 96.44 197 GLY A O 1
ATOM 1478 N N . ASN A 1 198 ? -7.576 8.163 0.679 1.00 97.38 198 ASN A N 1
ATOM 1479 C CA . ASN A 1 198 ? -6.536 8.288 -0.332 1.00 97.38 198 ASN A CA 1
ATOM 1480 C C . ASN A 1 198 ? -5.602 7.078 -0.235 1.00 97.38 198 ASN A C 1
ATOM 1482 O O . ASN A 1 198 ? -5.289 6.627 0.869 1.00 97.38 198 ASN A O 1
ATOM 1486 N N . VAL A 1 199 ? -5.183 6.554 -1.383 1.00 98.31 199 VAL A N 1
ATOM 1487 C CA . VAL A 1 199 ? -4.181 5.484 -1.468 1.00 98.31 199 VAL A CA 1
ATOM 1488 C C . VAL A 1 199 ? -2.885 6.028 -2.043 1.00 98.31 199 VAL A C 1
ATOM 1490 O O . VAL A 1 199 ? -2.908 6.837 -2.970 1.00 98.31 199 VAL A O 1
ATOM 1493 N N . GLU A 1 200 ? -1.767 5.568 -1.493 1.00 98.25 200 GLU A N 1
ATOM 1494 C CA . GLU A 1 200 ? -0.418 6.034 -1.813 1.00 98.25 200 GLU A CA 1
ATOM 1495 C C . GLU A 1 200 ? 0.513 4.848 -2.033 1.00 98.25 200 GLU A C 1
ATOM 1497 O O . GLU A 1 200 ? 1.226 4.400 -1.135 1.00 98.25 200 GLU A O 1
ATOM 1502 N N . PHE A 1 201 ? 0.405 4.247 -3.219 1.00 98.50 201 PHE A N 1
ATOM 1503 C CA . PHE A 1 201 ? 1.081 3.002 -3.568 1.00 98.50 201 PHE A CA 1
ATOM 1504 C C . PHE A 1 201 ? 2.088 3.251 -4.690 1.00 98.50 201 PHE A C 1
ATOM 1506 O O . PHE A 1 201 ? 1.714 3.520 -5.833 1.00 98.50 201 PHE A O 1
ATOM 1513 N N . TRP A 1 202 ? 3.378 3.131 -4.394 1.00 98.12 202 TRP A N 1
ATOM 1514 C CA . TRP A 1 202 ? 4.445 3.249 -5.389 1.00 98.12 202 TRP A CA 1
ATOM 1515 C C . TRP A 1 202 ? 5.744 2.603 -4.908 1.00 98.12 202 TRP A C 1
ATOM 1517 O O . TRP A 1 202 ? 5.985 2.502 -3.710 1.00 98.12 202 TRP A O 1
ATOM 1527 N N . PRO A 1 203 ? 6.656 2.210 -5.813 1.00 97.44 203 PRO A N 1
ATOM 1528 C CA . PRO A 1 203 ? 7.960 1.668 -5.430 1.00 97.44 203 PRO A CA 1
ATOM 1529 C C . PRO A 1 203 ? 9.039 2.744 -5.200 1.00 97.44 203 PRO A C 1
ATOM 1531 O O . PRO A 1 203 ? 10.206 2.431 -4.977 1.00 97.44 203 PRO A O 1
ATOM 1534 N N . PHE A 1 204 ? 8.685 4.019 -5.294 1.00 97.69 204 PHE A N 1
ATOM 1535 C CA . PHE A 1 204 ? 9.638 5.122 -5.378 1.00 97.69 204 PHE A CA 1
ATOM 1536 C C . PHE A 1 204 ? 9.853 5.867 -4.063 1.00 97.69 204 PHE A C 1
ATOM 1538 O O . PHE A 1 204 ? 9.208 5.600 -3.050 1.00 97.69 204 PHE A O 1
ATOM 1545 N N . ASN A 1 205 ? 10.773 6.828 -4.099 1.00 98.38 205 ASN A N 1
ATOM 1546 C CA . ASN A 1 205 ? 10.882 7.853 -3.072 1.00 98.38 205 ASN A CA 1
ATOM 1547 C C . ASN A 1 205 ? 9.685 8.808 -3.160 1.00 98.38 205 ASN A C 1
ATOM 1549 O O . ASN A 1 205 ? 9.059 8.959 -4.212 1.00 98.38 205 ASN A O 1
ATOM 1553 N N . TYR A 1 206 ? 9.405 9.498 -2.063 1.00 98.31 206 TYR A N 1
ATOM 1554 C CA . TYR A 1 206 ? 8.350 10.500 -1.980 1.00 98.31 206 TYR A CA 1
ATOM 1555 C C . TYR A 1 206 ? 8.749 11.632 -1.032 1.00 98.31 206 TYR A C 1
ATOM 1557 O O . TYR A 1 206 ? 9.806 11.597 -0.401 1.00 98.31 206 TYR A O 1
ATOM 1565 N N . SER A 1 207 ? 7.936 12.682 -1.006 1.00 98.19 207 SER A N 1
ATOM 1566 C CA . SER A 1 207 ? 8.148 13.874 -0.185 1.00 98.19 207 SER A CA 1
ATOM 1567 C C . SER A 1 207 ? 6.820 14.362 0.402 1.00 98.19 207 SER A C 1
ATOM 1569 O O . SER A 1 207 ? 5.790 14.090 -0.208 1.00 98.19 207 SER A O 1
ATOM 1571 N N . PRO A 1 208 ? 6.820 15.147 1.492 1.00 97.19 208 PRO A N 1
ATOM 1572 C CA . PRO A 1 208 ? 5.601 15.582 2.186 1.00 97.19 208 PRO A CA 1
ATOM 1573 C C . PRO A 1 208 ? 4.631 16.495 1.422 1.00 97.19 208 PRO A C 1
ATOM 1575 O O . PRO A 1 208 ? 3.765 17.110 2.033 1.00 97.19 208 PRO A O 1
ATOM 1578 N N . GLY A 1 209 ? 4.841 16.758 0.131 1.00 95.00 209 GLY A N 1
ATOM 1579 C CA . GLY A 1 209 ? 4.016 17.718 -0.604 1.00 95.00 209 GLY A CA 1
ATOM 1580 C C . GLY A 1 209 ? 2.601 17.184 -0.820 1.00 95.00 209 GLY A C 1
ATOM 1581 O O . GLY A 1 209 ? 2.468 16.085 -1.340 1.00 95.00 209 GLY A O 1
ATOM 1582 N N . ASN A 1 210 ? 1.568 17.980 -0.519 1.00 95.88 210 ASN A N 1
ATOM 1583 C CA . ASN A 1 210 ? 0.157 17.614 -0.704 1.00 95.88 210 ASN A CA 1
ATOM 1584 C C . ASN A 1 210 ? -0.275 17.641 -2.191 1.00 95.88 210 ASN A C 1
ATOM 1586 O O . ASN A 1 210 ? -0.978 18.560 -2.622 1.00 95.88 210 ASN A O 1
ATOM 1590 N N . TYR A 1 211 ? 0.176 16.678 -3.002 1.00 93.19 211 TYR A N 1
ATOM 1591 C CA . TYR A 1 211 ? 0.067 16.732 -4.471 1.00 93.19 211 TYR A CA 1
ATOM 1592 C C . TYR A 1 211 ? -1.383 16.794 -4.971 1.00 93.19 211 TYR A C 1
ATOM 1594 O O . TYR A 1 211 ? -1.717 17.592 -5.851 1.00 93.19 211 TYR A O 1
ATOM 1602 N N . LEU A 1 212 ? -2.258 15.970 -4.390 1.00 93.50 212 LEU A N 1
ATOM 1603 C CA . LEU A 1 212 ? -3.668 15.888 -4.777 1.00 93.50 212 LEU A CA 1
ATOM 1604 C C . LEU A 1 212 ? -4.570 16.891 -4.043 1.00 93.50 212 LEU A C 1
ATOM 1606 O O . LEU A 1 212 ? -5.776 16.900 -4.283 1.00 93.50 212 LEU A O 1
ATOM 1610 N N . ASN A 1 213 ? -4.012 17.769 -3.202 1.00 95.06 213 ASN A N 1
ATOM 1611 C CA . ASN A 1 213 ? -4.771 18.670 -2.326 1.00 95.06 213 ASN A CA 1
ATOM 1612 C C . ASN A 1 213 ? -5.757 17.908 -1.423 1.00 95.06 213 ASN A C 1
ATOM 1614 O O . ASN A 1 213 ? -6.918 18.301 -1.272 1.00 95.06 213 ASN A O 1
ATOM 1618 N N . ILE A 1 214 ? -5.293 16.806 -0.833 1.00 95.88 214 ILE A N 1
ATOM 1619 C CA . ILE A 1 214 ? -6.052 16.005 0.121 1.00 95.88 214 ILE A CA 1
ATOM 1620 C C . ILE A 1 214 ? -6.458 16.898 1.307 1.00 95.88 214 ILE A C 1
ATOM 1622 O O . ILE A 1 214 ? -5.602 17.579 1.888 1.00 95.88 214 ILE A O 1
ATOM 1626 N N . PRO A 1 215 ? -7.757 16.961 1.662 1.00 92.75 215 PRO A N 1
ATOM 1627 C CA . PRO A 1 215 ? -8.222 17.775 2.778 1.00 92.75 215 PRO A CA 1
ATOM 1628 C C . PRO A 1 215 ? -7.528 17.396 4.090 1.00 92.75 215 PRO A C 1
ATOM 1630 O O . PRO A 1 215 ? -7.581 16.249 4.514 1.00 92.75 215 PRO A O 1
ATOM 1633 N N . GLY A 1 216 ? -6.909 18.375 4.750 1.00 91.31 216 GLY A N 1
ATOM 1634 C CA . GLY A 1 216 ? -6.227 18.168 6.033 1.00 91.31 216 GLY A CA 1
ATOM 1635 C C . GLY A 1 216 ? -4.787 17.654 5.936 1.00 91.31 216 GLY A C 1
ATOM 1636 O O . GLY A 1 216 ? -4.109 17.669 6.958 1.00 91.31 216 GLY A O 1
ATOM 1637 N N . ALA A 1 217 ? -4.303 17.283 4.746 1.00 95.62 217 ALA A N 1
ATOM 1638 C CA . ALA A 1 217 ? -2.914 16.878 4.537 1.00 95.62 217 ALA A CA 1
ATOM 1639 C C . ALA A 1 217 ? -1.942 18.071 4.584 1.00 95.62 217 ALA A C 1
ATOM 1641 O O . ALA A 1 217 ? -2.226 19.174 4.093 1.00 95.62 217 ALA A O 1
ATOM 1642 N N . SER A 1 218 ? -0.781 17.830 5.179 1.00 95.06 218 SER A N 1
ATOM 1643 C CA . SER A 1 218 ? 0.337 18.750 5.339 1.00 95.06 218 SER A CA 1
ATOM 1644 C C . SER A 1 218 ? 1.133 18.880 4.045 1.00 95.06 218 SER A C 1
ATOM 1646 O O . SER A 1 218 ? 1.044 18.070 3.136 1.00 95.06 218 SER A O 1
ATOM 1648 N N . SER A 1 219 ? 1.925 19.946 3.942 1.00 95.69 219 SER A N 1
ATOM 1649 C CA . SER A 1 219 ? 2.962 20.076 2.904 1.00 95.69 219 SER A CA 1
ATOM 1650 C C . SER A 1 219 ? 4.379 20.047 3.489 1.00 95.69 219 SER A C 1
ATOM 1652 O O . SER A 1 219 ? 5.337 20.410 2.808 1.00 95.69 219 SER A O 1
ATOM 1654 N N . GLY A 1 220 ? 4.511 19.707 4.776 1.00 96.00 220 GLY A N 1
ATOM 1655 C CA . GLY A 1 220 ? 5.776 19.738 5.516 1.00 96.00 220 GLY A CA 1
ATOM 1656 C C . GLY A 1 220 ? 6.064 18.497 6.362 1.00 96.00 220 GLY A C 1
ATOM 1657 O O . GLY A 1 220 ? 7.156 18.397 6.912 1.00 96.00 220 GLY A O 1
ATOM 1658 N N . THR A 1 221 ? 5.122 17.562 6.465 1.00 97.00 221 THR A N 1
ATOM 1659 C CA . THR A 1 221 ? 5.242 16.289 7.196 1.00 97.00 221 THR A CA 1
ATOM 1660 C C . THR A 1 221 ? 4.594 15.183 6.377 1.00 97.00 221 THR A C 1
ATOM 1662 O O . THR A 1 221 ? 3.588 15.471 5.736 1.00 97.00 221 THR A O 1
ATOM 1665 N N . PHE A 1 222 ? 5.152 13.972 6.399 1.00 98.12 222 PHE A N 1
ATOM 1666 C CA . PHE A 1 222 ? 4.580 12.845 5.660 1.00 98.12 222 PHE A CA 1
ATOM 1667 C C . PHE A 1 222 ? 3.225 12.444 6.250 1.00 98.12 222 PHE A C 1
ATOM 1669 O O . PHE A 1 222 ? 3.101 12.287 7.469 1.00 98.12 222 PHE A O 1
ATOM 1676 N N . ASP A 1 223 ? 2.194 12.393 5.410 1.00 96.06 223 ASP A N 1
ATOM 1677 C CA . ASP A 1 223 ? 0.835 12.056 5.825 1.00 96.06 223 ASP A CA 1
ATOM 1678 C C . ASP A 1 223 ? -0.024 11.490 4.680 1.00 96.06 223 ASP A C 1
ATOM 1680 O O . ASP A 1 223 ? 0.393 10.599 3.959 1.00 96.06 223 ASP A O 1
ATOM 1684 N N . SER A 1 224 ? -1.265 11.954 4.551 1.00 94.44 224 SER A N 1
ATOM 1685 C CA . SER A 1 224 ? -2.275 11.430 3.635 1.00 94.44 224 SER A CA 1
ATOM 1686 C C . SER A 1 224 ? -2.243 12.015 2.226 1.00 94.44 224 SER A C 1
ATOM 1688 O O . SER A 1 224 ? -3.132 11.682 1.439 1.00 94.44 224 SER A O 1
ATOM 1690 N N . GLY A 1 225 ? -1.315 12.929 1.930 1.00 95.00 225 GLY A N 1
ATOM 1691 C CA . GLY A 1 225 ? -1.255 13.641 0.652 1.00 95.00 225 GLY A CA 1
ATOM 1692 C C . GLY A 1 225 ? 0.108 13.665 -0.036 1.00 95.00 225 GLY A C 1
ATOM 1693 O O . GLY A 1 225 ? 0.271 14.464 -0.957 1.00 95.00 225 GLY A O 1
ATOM 1694 N N . ASP A 1 226 ? 1.059 12.837 0.380 1.00 97.62 226 ASP A N 1
ATOM 1695 C CA . ASP A 1 226 ? 2.464 12.876 -0.025 1.00 97.62 226 ASP A CA 1
ATOM 1696 C C . ASP A 1 226 ? 2.695 12.843 -1.542 1.00 97.62 226 ASP A C 1
ATOM 1698 O O . ASP A 1 226 ? 1.952 12.265 -2.327 1.00 97.62 226 ASP A O 1
ATOM 1702 N N . THR A 1 227 ? 3.791 13.442 -2.003 1.00 97.62 227 THR A N 1
ATOM 1703 C CA . THR A 1 227 ? 4.148 13.501 -3.424 1.00 97.62 227 THR A CA 1
ATOM 1704 C C . THR A 1 227 ? 5.114 12.383 -3.800 1.00 97.62 227 THR A C 1
ATOM 1706 O O . THR A 1 227 ? 6.289 12.416 -3.418 1.00 97.62 227 THR A O 1
ATOM 1709 N N . ASN A 1 228 ? 4.658 11.455 -4.642 1.00 96.94 228 ASN A N 1
ATOM 1710 C CA . ASN A 1 228 ? 5.507 10.470 -5.313 1.00 96.94 228 ASN A CA 1
ATOM 1711 C C . ASN A 1 228 ? 6.559 11.160 -6.212 1.00 96.94 228 ASN A C 1
ATOM 1713 O O . ASN A 1 228 ? 6.232 12.010 -7.040 1.00 96.94 228 ASN A O 1
ATOM 1717 N N . SER A 1 229 ? 7.833 10.774 -6.081 1.00 96.38 229 SER A N 1
ATOM 1718 C CA . SER A 1 229 ? 8.947 11.344 -6.860 1.00 96.38 229 SER A CA 1
ATOM 1719 C C . SER A 1 229 ? 9.171 10.686 -8.230 1.00 96.38 229 SER A C 1
ATOM 1721 O O . SER A 1 229 ? 10.013 11.150 -8.999 1.00 96.38 229 SER A O 1
ATOM 1723 N N . GLY A 1 230 ? 8.494 9.575 -8.538 1.00 95.94 230 GLY A N 1
ATOM 1724 C CA . GLY A 1 230 ? 8.636 8.833 -9.800 1.00 95.94 230 GLY A CA 1
ATOM 1725 C C . GLY A 1 230 ? 9.964 8.077 -9.964 1.00 95.94 230 GLY A C 1
ATOM 1726 O O . GLY A 1 230 ? 10.255 7.546 -11.035 1.00 95.94 230 GLY A O 1
ATOM 1727 N N . SER A 1 231 ? 10.815 8.064 -8.935 1.00 95.94 231 SER A N 1
ATOM 1728 C CA . SER A 1 231 ? 12.129 7.416 -8.949 1.00 95.94 231 SER A CA 1
ATOM 1729 C C . SER A 1 231 ? 12.637 7.123 -7.534 1.00 95.94 231 SER A C 1
ATOM 1731 O O . SER A 1 231 ? 12.102 7.633 -6.550 1.00 95.94 231 SER A O 1
ATOM 1733 N N . GLY A 1 232 ? 13.685 6.306 -7.429 1.00 95.94 232 GLY A N 1
ATOM 1734 C CA . GLY A 1 232 ? 14.255 5.871 -6.153 1.00 95.94 232 GLY A CA 1
ATOM 1735 C C . GLY A 1 232 ? 13.769 4.489 -5.724 1.00 95.94 232 GLY A C 1
ATOM 1736 O O . GLY A 1 232 ? 13.146 3.770 -6.504 1.00 95.94 232 GLY A O 1
ATOM 1737 N N . ASN A 1 233 ? 14.120 4.106 -4.502 1.00 95.69 233 ASN A N 1
ATOM 1738 C CA . ASN A 1 233 ? 14.005 2.749 -3.970 1.00 95.69 233 ASN A CA 1
ATOM 1739 C C . ASN A 1 233 ? 13.536 2.746 -2.506 1.00 95.69 233 ASN A C 1
ATOM 1741 O O . ASN A 1 233 ? 13.917 1.861 -1.748 1.00 95.69 233 ASN A O 1
ATOM 1745 N N . PHE A 1 234 ? 12.727 3.723 -2.097 1.00 97.38 234 PHE A N 1
ATOM 1746 C CA . PHE A 1 234 ? 12.111 3.712 -0.773 1.00 97.38 234 PHE A CA 1
ATOM 1747 C C . PHE A 1 234 ? 10.868 2.805 -0.768 1.00 97.38 234 PHE A C 1
ATOM 1749 O O . PHE A 1 234 ? 10.902 1.711 -0.211 1.00 97.38 234 PHE A O 1
ATOM 1756 N N . GLY A 1 235 ? 9.819 3.186 -1.501 1.00 98.06 235 GLY A N 1
ATOM 1757 C CA . GLY A 1 235 ? 8.567 2.436 -1.596 1.00 98.06 235 GLY A CA 1
ATOM 1758 C C . GLY A 1 235 ? 7.541 2.844 -0.538 1.00 98.06 235 GLY A C 1
ATOM 1759 O O . GLY A 1 235 ? 7.893 3.076 0.616 1.00 98.06 235 GLY A O 1
ATOM 1760 N N . SER A 1 236 ? 6.279 2.936 -0.950 1.00 98.69 236 SER A N 1
ATOM 1761 C CA . SER A 1 236 ? 5.134 3.285 -0.115 1.00 98.69 236 SER A CA 1
ATOM 1762 C C . SER A 1 236 ? 3.932 2.413 -0.464 1.00 98.69 236 SER A C 1
ATOM 1764 O O . SER A 1 236 ? 3.681 2.121 -1.639 1.00 98.69 236 SER A O 1
ATOM 1766 N N . MET A 1 237 ? 3.220 1.973 0.567 1.00 98.75 237 MET A N 1
ATOM 1767 C CA . MET A 1 237 ? 1.916 1.332 0.476 1.00 98.75 237 MET A CA 1
ATOM 1768 C C . MET A 1 237 ? 1.092 1.787 1.679 1.00 98.75 237 MET A C 1
ATOM 1770 O O . MET A 1 237 ? 1.117 1.160 2.740 1.00 98.75 237 MET A O 1
ATOM 1774 N N . GLN A 1 238 ? 0.400 2.914 1.517 1.00 98.75 238 GLN A N 1
ATOM 1775 C CA . GLN A 1 238 ? -0.384 3.530 2.589 1.00 98.75 238 GLN A CA 1
ATOM 1776 C C . GLN A 1 238 ? -1.833 3.742 2.172 1.00 98.75 238 GLN A C 1
ATOM 1778 O O . GLN A 1 238 ? -2.131 4.106 1.030 1.00 98.75 238 GLN A O 1
ATOM 1783 N N . VAL A 1 239 ? -2.738 3.510 3.118 1.00 98.81 239 VAL A N 1
ATOM 1784 C CA . VAL A 1 239 ? -4.159 3.836 2.985 1.00 98.81 239 VAL A CA 1
ATOM 1785 C C . VAL A 1 239 ? -4.505 4.844 4.061 1.00 98.81 239 VAL A C 1
ATOM 1787 O O . VAL A 1 239 ? -4.218 4.621 5.235 1.00 98.81 239 VAL A O 1
ATOM 1790 N N . HIS A 1 240 ? -5.168 5.923 3.664 1.00 98.25 240 HIS A N 1
ATOM 1791 C CA . HIS A 1 240 ? -5.567 7.020 4.537 1.00 98.25 240 HIS A CA 1
ATOM 1792 C C . HIS A 1 240 ? -7.062 7.292 4.421 1.00 98.25 240 HIS A C 1
ATOM 1794 O O . HIS A 1 240 ? -7.665 7.028 3.381 1.00 98.25 240 HIS A O 1
ATOM 1800 N N . VAL A 1 241 ? -7.657 7.891 5.451 1.00 97.69 241 VAL A N 1
ATOM 1801 C CA . VAL A 1 241 ? -9.003 8.483 5.393 1.00 97.69 241 VAL A CA 1
ATOM 1802 C C . VAL A 1 241 ? -8.960 9.955 5.779 1.00 97.69 241 VAL A C 1
ATOM 1804 O O . VAL A 1 241 ? -8.233 10.346 6.682 1.00 97.69 241 VAL A O 1
ATOM 1807 N N . HIS A 1 242 ? -9.728 10.799 5.096 1.00 94.81 242 HIS A N 1
ATOM 1808 C CA . HIS A 1 242 ? -9.667 12.260 5.266 1.00 94.81 242 HIS A CA 1
ATOM 1809 C C . HIS A 1 242 ? -11.059 12.908 5.365 1.00 94.81 242 HIS A C 1
ATOM 1811 O O . HIS A 1 242 ? -11.224 14.118 5.196 1.00 94.81 242 HIS A O 1
ATOM 1817 N N . GLY A 1 243 ? -12.100 12.108 5.594 1.00 92.19 243 GLY A N 1
ATOM 1818 C CA . GLY A 1 243 ? -13.465 12.590 5.769 1.00 92.19 243 GLY A CA 1
ATOM 1819 C C . GLY A 1 243 ? -14.494 11.466 5.749 1.00 92.19 243 GLY A C 1
ATOM 1820 O O . GLY A 1 243 ? -14.182 10.325 5.420 1.00 92.19 243 GLY A O 1
ATOM 1821 N N . GLY A 1 244 ? -15.741 11.800 6.082 1.00 91.44 244 GLY A N 1
ATOM 1822 C CA . GLY A 1 244 ? -16.808 10.810 6.247 1.00 91.44 244 GLY A CA 1
ATOM 1823 C C . GLY A 1 244 ? -16.688 10.015 7.554 1.00 91.44 244 GLY A C 1
ATOM 1824 O O . GLY A 1 244 ? -15.987 10.423 8.480 1.00 91.44 244 GLY A O 1
ATOM 1825 N N . GLY A 1 245 ? -17.414 8.897 7.624 1.00 84.62 245 GLY A N 1
ATOM 1826 C CA . GLY A 1 245 ? -17.417 7.960 8.753 1.00 84.62 245 GLY A CA 1
ATOM 1827 C C . GLY A 1 245 ? -17.618 8.564 10.149 1.00 84.62 245 GLY A C 1
ATOM 1828 O O . GLY A 1 245 ? -18.417 9.484 10.331 1.00 84.62 245 GLY A O 1
ATOM 1829 N N . THR A 1 246 ? -16.941 7.996 11.157 1.00 78.19 246 THR A N 1
ATOM 1830 C CA . THR A 1 246 ? -17.094 8.354 12.584 1.00 78.19 246 THR A CA 1
ATOM 1831 C C . THR A 1 246 ? -16.157 9.482 13.036 1.00 78.19 246 THR A C 1
ATOM 1833 O O . THR A 1 246 ? -16.113 9.801 14.222 1.00 78.19 246 THR A O 1
ATOM 1836 N N . GLY A 1 247 ? -15.468 10.141 12.095 1.00 83.31 247 GLY A N 1
ATOM 1837 C CA . GLY A 1 247 ? -14.631 11.319 12.348 1.00 83.31 247 GLY A CA 1
ATOM 1838 C C . GLY A 1 247 ? -13.128 11.053 12.453 1.00 83.31 247 GLY A C 1
ATOM 1839 O O . GLY A 1 247 ? -12.380 12.010 12.642 1.00 83.31 247 GLY A O 1
ATOM 1840 N N . TYR A 1 248 ? -12.674 9.803 12.304 1.00 93.50 248 TYR A N 1
ATOM 1841 C CA . TYR A 1 248 ? -11.247 9.496 12.182 1.00 93.50 248 TYR A CA 1
ATOM 1842 C C . TYR A 1 248 ? -10.669 10.080 10.882 1.00 93.50 248 TYR A C 1
ATOM 1844 O O . TYR A 1 248 ? -11.276 9.970 9.814 1.00 93.50 248 TYR A O 1
ATOM 1852 N N . THR A 1 249 ? -9.485 10.689 10.975 1.00 93.88 249 THR A N 1
ATOM 1853 C CA . THR A 1 249 ? -8.728 11.212 9.831 1.00 93.88 249 THR A CA 1
ATOM 1854 C C . THR A 1 249 ? -7.241 10.913 9.989 1.00 93.88 249 THR A C 1
ATOM 1856 O O . THR A 1 249 ? -6.670 11.154 11.057 1.00 93.88 249 THR A O 1
ATOM 1859 N N . GLY A 1 250 ? -6.614 10.451 8.915 1.00 95.56 250 GLY A N 1
ATOM 1860 C CA . GLY A 1 250 ? -5.198 10.133 8.822 1.00 95.56 250 GLY A CA 1
ATOM 1861 C C . GLY A 1 250 ? -4.956 8.708 8.331 1.00 95.56 250 GLY A C 1
ATOM 1862 O O . GLY A 1 250 ? -5.775 8.137 7.606 1.00 95.56 250 GLY A O 1
ATOM 1863 N N . THR A 1 251 ? -3.829 8.142 8.742 1.00 97.88 251 THR A N 1
ATOM 1864 C CA . THR A 1 251 ? -3.337 6.834 8.302 1.00 97.88 251 THR A CA 1
ATOM 1865 C C . THR A 1 251 ? -4.240 5.719 8.811 1.00 97.88 251 THR A C 1
ATOM 1867 O O . THR A 1 251 ? -4.573 5.684 9.991 1.00 97.88 251 THR A O 1
ATOM 1870 N N . VAL A 1 252 ? -4.630 4.788 7.948 1.00 98.69 252 VAL A N 1
ATOM 1871 C CA . VAL A 1 252 ? -5.308 3.537 8.324 1.00 98.69 252 VAL A CA 1
ATOM 1872 C C . VAL A 1 252 ? -4.273 2.441 8.521 1.00 98.69 252 VAL A C 1
ATOM 1874 O O . VAL A 1 252 ? -4.211 1.833 9.588 1.00 98.69 252 VAL A O 1
ATOM 1877 N N . PHE A 1 253 ? -3.414 2.245 7.521 1.00 98.88 253 PHE A N 1
ATOM 1878 C CA . PHE A 1 253 ? -2.200 1.453 7.656 1.00 98.88 253 PHE A CA 1
ATOM 1879 C C . PHE A 1 253 ? -1.082 2.014 6.784 1.00 98.88 253 PHE A C 1
ATOM 1881 O O . PHE A 1 253 ? -1.340 2.706 5.795 1.00 98.88 253 PHE A O 1
ATOM 1888 N N . ALA A 1 254 ? 0.147 1.649 7.137 1.00 98.75 254 ALA A N 1
ATOM 1889 C CA . ALA A 1 254 ? 1.341 1.963 6.376 1.00 98.75 254 ALA A CA 1
ATOM 1890 C C . ALA A 1 254 ? 2.279 0.754 6.295 1.00 98.75 254 ALA A C 1
ATOM 1892 O O . ALA A 1 254 ? 2.555 0.101 7.306 1.00 98.75 254 ALA A O 1
ATOM 1893 N N . PHE A 1 255 ? 2.776 0.488 5.088 1.00 98.81 255 PHE A N 1
ATOM 1894 C CA . PHE A 1 255 ? 3.937 -0.353 4.824 1.00 98.81 255 PHE A CA 1
ATOM 1895 C C . PHE A 1 255 ? 4.860 0.367 3.838 1.00 98.81 255 PHE A C 1
ATOM 1897 O O . PHE A 1 255 ? 4.592 0.400 2.638 1.00 98.81 255 PHE A O 1
ATOM 1904 N N . ASN A 1 256 ? 5.950 0.947 4.341 1.00 98.56 256 ASN A N 1
ATOM 1905 C CA . ASN A 1 256 ? 6.898 1.715 3.533 1.00 98.56 256 ASN A CA 1
ATOM 1906 C C . ASN A 1 256 ? 8.318 1.157 3.650 1.00 98.56 256 ASN A C 1
ATOM 1908 O O . ASN A 1 256 ? 8.587 0.212 4.396 1.00 98.56 256 ASN A O 1
ATOM 1912 N N . ARG A 1 257 ? 9.236 1.765 2.893 1.00 97.69 257 ARG A N 1
ATOM 1913 C CA . ARG A 1 257 ? 10.666 1.445 2.905 1.00 97.69 257 ARG A CA 1
ATOM 1914 C C . ARG A 1 257 ? 10.954 -0.025 2.585 1.00 97.69 257 ARG A C 1
ATOM 1916 O O . ARG A 1 257 ? 11.772 -0.682 3.221 1.00 97.69 257 ARG A O 1
ATOM 1923 N N . PHE A 1 258 ? 10.252 -0.570 1.594 1.00 97.31 258 PHE A N 1
ATOM 1924 C CA . PHE A 1 258 ? 10.326 -1.996 1.278 1.00 97.31 258 PHE A CA 1
ATOM 1925 C C . PHE A 1 258 ? 11.334 -2.379 0.182 1.00 97.31 258 PHE A C 1
ATOM 1927 O O . PHE A 1 258 ? 11.482 -3.557 -0.154 1.00 97.31 258 PHE A O 1
ATOM 1934 N N . ASN A 1 259 ? 12.018 -1.399 -0.412 1.00 95.69 259 ASN A N 1
ATOM 1935 C CA . ASN A 1 259 ? 12.874 -1.628 -1.575 1.00 95.69 259 ASN A CA 1
ATOM 1936 C C . ASN A 1 259 ? 14.379 -1.635 -1.255 1.00 95.69 259 ASN A C 1
ATOM 1938 O O . ASN A 1 259 ? 15.085 -2.435 -1.865 1.00 95.69 259 ASN A O 1
ATOM 1942 N N . ASP A 1 260 ? 14.874 -0.796 -0.339 1.00 90.75 260 ASP A N 1
ATOM 1943 C CA . ASP A 1 260 ? 16.321 -0.561 -0.184 1.00 90.75 260 ASP A CA 1
ATOM 1944 C C . ASP A 1 260 ? 17.103 -1.730 0.450 1.00 90.75 260 ASP A C 1
ATOM 1946 O O . ASP A 1 260 ? 18.269 -1.939 0.117 1.00 90.75 260 ASP A O 1
ATOM 1950 N N . GLY A 1 261 ? 16.472 -2.532 1.314 1.00 91.88 261 GLY A N 1
ATOM 1951 C CA . GLY A 1 261 ? 17.127 -3.614 2.053 1.00 91.88 261 GLY A CA 1
ATOM 1952 C C . GLY A 1 261 ? 18.199 -3.166 3.053 1.00 91.88 261 GLY A C 1
ATOM 1953 O O . GLY A 1 261 ? 18.895 -4.020 3.603 1.00 91.88 261 GLY A O 1
ATOM 1954 N N . GLU A 1 262 ? 18.364 -1.861 3.280 1.00 89.56 262 GLU A N 1
ATOM 1955 C CA . GLU A 1 262 ? 19.418 -1.288 4.124 1.00 89.56 262 GLU A CA 1
ATOM 1956 C C . GLU A 1 262 ? 18.939 -1.000 5.549 1.00 89.56 262 GLU A C 1
ATOM 1958 O O . GLU A 1 262 ? 19.747 -0.998 6.480 1.00 89.56 262 GLU A O 1
ATOM 1963 N N . ALA A 1 263 ? 17.637 -0.784 5.742 1.00 94.12 263 ALA A N 1
ATOM 1964 C CA . ALA A 1 263 ? 17.049 -0.651 7.068 1.00 94.12 263 ALA A CA 1
ATOM 1965 C C . ALA A 1 263 ? 15.752 -1.438 7.202 1.00 94.12 263 ALA A C 1
ATOM 1967 O O . ALA A 1 263 ? 15.353 -2.188 6.310 1.00 94.12 263 ALA A O 1
ATOM 1968 N N . GLU A 1 264 ? 15.166 -1.353 8.392 1.00 97.56 264 GLU A N 1
ATOM 1969 C CA . GLU A 1 264 ? 13.882 -1.978 8.651 1.00 97.56 264 GLU A CA 1
ATOM 1970 C C . GLU A 1 264 ? 12.786 -1.246 7.880 1.00 97.56 264 GLU A C 1
ATOM 1972 O O . GLU A 1 264 ? 12.845 -0.027 7.721 1.00 97.56 264 GLU A O 1
ATOM 1977 N N . ALA A 1 265 ? 11.783 -1.993 7.431 1.00 98.50 265 ALA A N 1
ATOM 1978 C CA . ALA A 1 265 ? 10.585 -1.397 6.871 1.00 98.50 265 ALA A CA 1
ATOM 1979 C C . ALA A 1 265 ? 9.853 -0.527 7.905 1.00 98.50 265 ALA A C 1
ATOM 1981 O O . ALA A 1 265 ? 9.967 -0.717 9.123 1.00 98.50 265 ALA A O 1
ATOM 1982 N N . ASP A 1 266 ? 9.048 0.390 7.386 1.00 98.62 266 ASP A N 1
ATOM 1983 C CA . ASP A 1 266 ? 8.140 1.212 8.172 1.00 98.62 266 ASP A CA 1
ATOM 1984 C C . ASP A 1 266 ? 6.777 0.523 8.224 1.00 98.62 266 ASP A C 1
ATOM 1986 O O . ASP A 1 266 ? 6.182 0.266 7.176 1.00 98.62 266 ASP A O 1
ATOM 1990 N N . LEU A 1 267 ? 6.279 0.216 9.421 1.00 98.69 267 LEU A N 1
ATOM 1991 C CA . LEU A 1 267 ? 4.997 -0.461 9.612 1.00 98.69 267 LEU A CA 1
ATOM 1992 C C . LEU A 1 267 ? 4.135 0.253 10.642 1.00 98.69 267 LEU A C 1
ATOM 1994 O O . LEU A 1 267 ? 4.620 0.652 11.700 1.00 98.69 267 LEU A O 1
ATOM 1998 N N . GLY A 1 268 ? 2.833 0.321 10.380 1.00 98.25 268 GLY A N 1
ATOM 1999 C CA . GLY A 1 268 ? 1.902 0.794 11.388 1.00 98.25 268 GLY A CA 1
ATOM 2000 C C . GLY A 1 268 ? 0.430 0.697 11.029 1.00 98.25 268 GLY A C 1
ATOM 2001 O O . GLY A 1 268 ? 0.052 0.535 9.869 1.00 98.25 268 GLY A O 1
ATOM 2002 N N . ILE A 1 269 ? -0.392 0.793 12.073 1.00 98.62 269 ILE A N 1
ATOM 2003 C CA . ILE A 1 269 ? -1.854 0.783 12.025 1.00 98.62 269 ILE A CA 1
ATOM 2004 C C . ILE A 1 269 ? -2.336 2.040 12.747 1.00 98.62 269 ILE A C 1
ATOM 2006 O O . ILE A 1 269 ? -1.954 2.277 13.895 1.00 98.62 269 ILE A O 1
ATOM 2010 N N . GLY A 1 270 ? -3.173 2.835 12.085 1.00 98.06 270 GLY A N 1
ATOM 2011 C CA . GLY A 1 270 ? -3.562 4.158 12.566 1.00 98.06 270 GLY A CA 1
ATOM 2012 C C . GLY A 1 270 ? -2.458 5.214 12.404 1.00 98.06 270 GLY A C 1
ATOM 2013 O O . GLY A 1 270 ? -1.377 4.937 11.885 1.00 98.06 270 GLY A O 1
ATOM 2014 N N . ASN A 1 271 ? -2.725 6.435 12.871 1.00 96.62 271 ASN A N 1
ATOM 2015 C CA . ASN A 1 271 ? -1.740 7.517 12.937 1.00 96.62 271 ASN A CA 1
ATOM 2016 C C . ASN A 1 271 ? -0.582 7.151 13.866 1.00 96.62 271 ASN A C 1
ATOM 2018 O O . ASN A 1 271 ? -0.789 6.516 14.900 1.00 96.62 271 ASN A O 1
ATOM 2022 N N . ASN A 1 272 ? 0.620 7.607 13.527 1.00 96.19 272 ASN A N 1
ATOM 2023 C CA . ASN A 1 272 ? 1.810 7.392 14.333 1.00 96.19 272 ASN A CA 1
ATOM 2024 C C . ASN A 1 272 ? 1.794 8.316 15.565 1.00 96.19 272 ASN A C 1
ATOM 2026 O O . ASN A 1 272 ? 1.967 9.529 15.434 1.00 96.19 272 ASN A O 1
ATOM 2030 N N . PRO A 1 273 ? 1.587 7.787 16.786 1.00 90.12 273 PRO A N 1
ATOM 2031 C CA . PRO A 1 273 ? 1.386 8.633 17.960 1.00 90.12 273 PRO A CA 1
ATOM 2032 C C . PRO A 1 273 ? 2.684 9.260 18.485 1.00 90.12 273 PRO A C 1
ATOM 2034 O O . PRO A 1 273 ? 2.622 10.184 19.293 1.00 90.12 273 PRO A O 1
ATOM 2037 N N . ASN A 1 274 ? 3.846 8.738 18.076 1.00 87.06 274 ASN A N 1
ATOM 2038 C CA . ASN A 1 274 ? 5.148 9.088 18.649 1.00 87.06 274 ASN A CA 1
ATOM 2039 C C . ASN A 1 274 ? 6.201 9.470 17.592 1.00 87.06 274 ASN A C 1
ATOM 2041 O O . ASN A 1 274 ? 7.375 9.597 17.939 1.00 87.06 274 ASN A O 1
ATOM 2045 N N . GLY A 1 275 ? 5.810 9.604 16.323 1.00 85.69 275 GLY A N 1
ATOM 2046 C CA . GLY A 1 275 ? 6.709 9.942 15.221 1.00 85.69 275 GLY A CA 1
ATOM 2047 C C . GLY A 1 275 ? 6.795 11.438 14.934 1.00 85.69 275 GLY A C 1
ATOM 2048 O O . GLY A 1 275 ? 5.944 12.225 15.348 1.00 85.69 275 GLY A O 1
ATOM 2049 N N . ASP A 1 276 ? 7.813 11.816 14.159 1.00 91.31 276 ASP A N 1
ATOM 2050 C CA . ASP A 1 276 ? 7.950 13.167 13.589 1.00 91.31 276 ASP A CA 1
ATOM 2051 C C . ASP A 1 276 ? 6.939 13.430 12.452 1.00 91.31 276 ASP A C 1
ATOM 2053 O O . ASP A 1 276 ? 6.768 14.564 11.991 1.00 91.31 276 ASP A O 1
ATOM 2057 N N . HIS A 1 277 ? 6.265 12.374 11.994 1.00 96.62 277 HIS A N 1
ATOM 2058 C CA . HIS A 1 277 ? 5.296 12.378 10.911 1.00 96.62 277 HIS A CA 1
ATOM 2059 C C . HIS A 1 277 ? 3.960 11.803 11.398 1.00 96.62 277 HIS A C 1
ATOM 2061 O O . HIS A 1 277 ? 3.966 10.881 12.216 1.00 96.62 277 HIS A O 1
ATOM 2067 N N . PRO A 1 278 ? 2.816 12.364 10.955 1.00 95.50 278 PRO A N 1
ATOM 2068 C CA . PRO A 1 278 ? 1.502 11.787 11.237 1.00 95.50 278 PRO A CA 1
ATOM 2069 C C . PRO A 1 278 ? 1.331 10.343 10.743 1.00 95.50 278 PRO A C 1
ATOM 2071 O O . PRO A 1 278 ? 0.603 9.571 11.373 1.00 95.50 278 PRO A O 1
ATOM 2074 N N . ASP A 1 279 ? 1.976 9.983 9.632 1.00 97.19 279 ASP A N 1
ATOM 2075 C CA . ASP A 1 279 ? 2.071 8.605 9.151 1.00 97.19 279 ASP A CA 1
ATOM 2076 C C . ASP A 1 279 ? 3.304 7.867 9.716 1.00 97.19 279 ASP A C 1
ATOM 2078 O O . ASP A 1 279 ? 4.011 8.344 10.609 1.00 97.19 279 ASP A O 1
ATOM 2082 N N . TRP A 1 280 ? 3.553 6.653 9.224 1.00 98.19 280 TRP A N 1
ATOM 2083 C CA . TRP A 1 280 ? 4.678 5.834 9.686 1.00 98.19 280 TRP A CA 1
ATOM 2084 C C . TRP A 1 280 ? 5.942 5.991 8.843 1.00 98.19 280 TRP A C 1
ATOM 2086 O O . TRP A 1 280 ? 6.911 5.274 9.088 1.00 98.19 280 TRP A O 1
ATOM 2096 N N . SER A 1 281 ? 5.982 6.925 7.895 1.00 97.81 281 SER A N 1
ATOM 2097 C CA . SER A 1 281 ? 7.167 7.174 7.077 1.00 97.81 281 SER A CA 1
ATOM 2098 C C . SER A 1 281 ? 8.406 7.408 7.948 1.00 97.81 281 SER A C 1
ATOM 2100 O O . SER A 1 281 ? 8.381 8.197 8.891 1.00 97.81 281 SER A O 1
ATOM 2102 N N . LEU A 1 282 ? 9.507 6.726 7.620 1.00 96.44 282 LEU A N 1
ATOM 2103 C CA . LEU A 1 282 ? 10.806 6.797 8.303 1.00 96.44 282 LEU A CA 1
ATOM 2104 C C . LEU A 1 282 ? 10.834 6.227 9.738 1.00 96.44 282 LEU A C 1
ATOM 2106 O O . LEU A 1 282 ? 11.786 6.491 10.480 1.00 96.44 282 LEU A O 1
ATOM 2110 N N . SER A 1 283 ? 9.843 5.425 10.137 1.00 97.25 283 SER A N 1
ATOM 2111 C CA . SER A 1 283 ? 9.763 4.837 11.484 1.00 97.25 283 SER A CA 1
ATOM 2112 C C . SER A 1 283 ? 10.799 3.745 11.764 1.00 97.25 283 SER A C 1
ATOM 2114 O O . SER A 1 283 ? 11.202 3.597 12.916 1.00 97.25 283 SER A O 1
ATOM 2116 N N . ASN A 1 284 ? 11.248 2.998 10.750 1.00 96.75 284 ASN A N 1
ATOM 2117 C CA . ASN A 1 284 ? 12.236 1.915 10.849 1.00 96.75 284 ASN A CA 1
ATOM 2118 C C . ASN A 1 284 ? 11.948 0.948 12.006 1.00 96.75 284 ASN A C 1
ATOM 2120 O O . ASN A 1 284 ? 12.798 0.728 12.871 1.00 96.75 284 ASN A O 1
ATOM 2124 N N . ASN A 1 285 ? 10.717 0.444 12.068 1.00 97.69 285 ASN A N 1
ATOM 2125 C CA . ASN A 1 285 ? 10.178 -0.234 13.245 1.00 97.69 285 ASN A CA 1
ATOM 2126 C C . ASN A 1 285 ? 9.688 -1.660 12.971 1.00 97.69 285 ASN A C 1
ATOM 2128 O O . ASN A 1 285 ? 9.134 -2.286 13.875 1.00 97.69 285 ASN A O 1
ATOM 2132 N N . ALA A 1 286 ? 9.869 -2.205 11.764 1.00 98.19 286 ALA A N 1
ATOM 2133 C CA . ALA A 1 286 ? 9.402 -3.554 11.460 1.00 98.19 286 ALA A CA 1
ATOM 2134 C C . ALA A 1 286 ? 9.985 -4.629 12.400 1.00 98.19 286 ALA A C 1
ATOM 2136 O O . ALA A 1 286 ? 9.325 -5.633 12.672 1.00 98.19 286 ALA A O 1
ATOM 2137 N N . GLY A 1 287 ? 11.187 -4.435 12.942 1.00 97.56 287 GLY A N 1
ATOM 2138 C CA . GLY A 1 287 ? 11.832 -5.333 13.901 1.00 97.56 287 GLY A CA 1
ATOM 2139 C C . GLY A 1 287 ? 11.200 -5.315 15.294 1.00 97.56 287 GLY A C 1
ATOM 2140 O O . GLY A 1 287 ? 11.462 -6.218 16.087 1.00 97.56 287 GLY A O 1
ATOM 2141 N N . ALA A 1 288 ? 10.338 -4.337 15.592 1.00 96.81 288 ALA A N 1
ATOM 2142 C CA . ALA A 1 288 ? 9.612 -4.257 16.858 1.00 96.81 288 ALA A CA 1
ATOM 2143 C C . ALA A 1 288 ? 8.458 -5.267 16.959 1.00 96.81 288 ALA A C 1
ATOM 2145 O O . ALA A 1 288 ? 8.017 -5.572 18.067 1.00 96.81 288 ALA A O 1
ATOM 2146 N N . TYR A 1 289 ? 7.985 -5.781 15.823 1.00 97.69 289 TYR A N 1
ATOM 2147 C CA . TYR A 1 289 ? 6.885 -6.737 15.757 1.00 97.69 289 TYR A CA 1
ATOM 2148 C C . TYR A 1 289 ? 7.413 -8.173 15.658 1.00 97.69 289 TYR A C 1
ATOM 2150 O O . TYR A 1 289 ? 8.484 -8.416 15.109 1.00 97.69 289 TYR A O 1
ATOM 2158 N N . ASN A 1 290 ? 6.683 -9.167 16.150 1.00 96.81 290 ASN A N 1
ATOM 2159 C CA . ASN A 1 290 ? 6.980 -10.580 15.878 1.00 96.81 290 ASN A CA 1
ATOM 2160 C C . ASN A 1 290 ? 6.134 -11.099 14.713 1.00 96.81 290 ASN A C 1
ATOM 2162 O O . ASN A 1 290 ? 6.642 -11.838 13.869 1.00 96.81 290 ASN A O 1
ATOM 2166 N N . ILE A 1 291 ? 4.873 -10.672 14.653 1.00 96.88 291 ILE A N 1
ATOM 2167 C CA . ILE A 1 291 ? 3.929 -10.937 13.567 1.00 96.88 291 ILE A CA 1
ATOM 2168 C C . ILE A 1 291 ? 3.825 -9.682 12.705 1.00 96.88 291 ILE A C 1
ATOM 2170 O O . ILE A 1 291 ? 3.584 -8.596 13.227 1.00 96.88 291 ILE A O 1
ATOM 2174 N N . ARG A 1 292 ? 4.012 -9.841 11.391 1.00 98.19 292 ARG A N 1
ATOM 2175 C CA . ARG A 1 292 ? 3.786 -8.805 10.377 1.00 98.19 292 ARG A CA 1
ATOM 2176 C C . ARG A 1 292 ? 3.165 -9.471 9.159 1.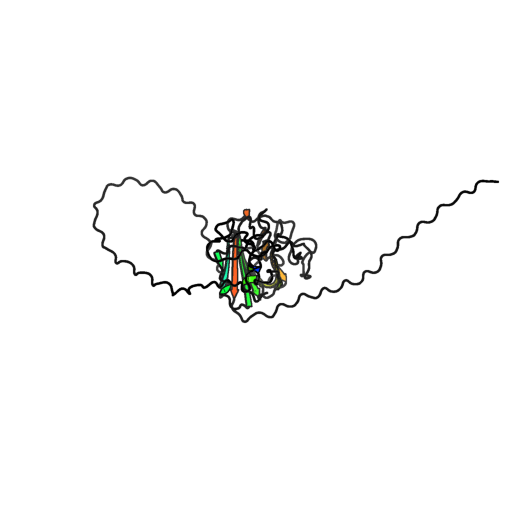00 98.19 292 ARG A C 1
ATOM 2178 O O . ARG A 1 292 ? 3.886 -10.027 8.332 1.00 98.19 292 ARG A O 1
ATOM 2185 N N . LYS A 1 293 ? 1.843 -9.472 9.079 1.00 98.19 293 LYS A N 1
ATOM 2186 C CA . LYS A 1 293 ? 1.113 -10.167 8.018 1.00 98.19 293 LYS A CA 1
ATOM 2187 C C . LYS A 1 293 ? 0.283 -9.175 7.228 1.00 98.19 293 LYS A C 1
ATOM 2189 O O . LYS A 1 293 ? -0.468 -8.419 7.835 1.00 98.19 293 LYS A O 1
ATOM 2194 N N . LEU A 1 294 ? 0.409 -9.193 5.907 1.00 98.75 294 LEU A N 1
ATOM 2195 C CA . LEU A 1 294 ? -0.456 -8.451 4.998 1.00 98.75 294 LEU A CA 1
ATOM 2196 C C . LEU A 1 294 ? -1.192 -9.423 4.086 1.00 98.75 294 LEU A C 1
ATOM 2198 O O . LEU A 1 294 ? -0.570 -10.119 3.284 1.00 98.75 294 LEU A O 1
ATOM 2202 N N . ASP A 1 295 ? -2.513 -9.382 4.149 1.00 98.50 295 ASP A N 1
ATOM 2203 C CA . ASP A 1 295 ? -3.380 -10.091 3.224 1.00 98.50 295 ASP A CA 1
ATOM 2204 C C . ASP A 1 295 ? -4.135 -9.085 2.353 1.00 98.50 295 ASP A C 1
ATOM 2206 O O . ASP A 1 295 ? -4.566 -8.025 2.817 1.00 98.50 295 ASP A O 1
ATOM 2210 N N . VAL A 1 296 ? -4.333 -9.441 1.088 1.00 98.69 296 VAL A N 1
ATOM 2211 C CA . VAL A 1 296 ? -5.080 -8.642 0.114 1.00 98.69 296 VAL A CA 1
ATOM 2212 C C . VAL A 1 296 ? -6.252 -9.454 -0.394 1.00 98.69 296 VAL A C 1
ATOM 2214 O O . VAL A 1 296 ? -6.083 -10.593 -0.833 1.00 98.69 296 VAL A O 1
ATOM 2217 N N . TYR A 1 297 ? -7.431 -8.847 -0.388 1.00 98.12 297 TYR A N 1
ATOM 2218 C CA . TYR A 1 297 ? -8.673 -9.478 -0.794 1.00 98.12 297 TYR A CA 1
ATOM 2219 C C . TYR A 1 297 ? -9.416 -8.650 -1.836 1.00 98.12 297 TYR A C 1
ATOM 2221 O O . TYR A 1 297 ? -9.244 -7.435 -1.937 1.00 98.12 297 TYR A O 1
ATOM 2229 N N . VAL A 1 298 ? -10.307 -9.303 -2.576 1.00 97.69 298 VAL A N 1
ATOM 2230 C CA . VAL A 1 298 ? -11.230 -8.644 -3.507 1.00 97.69 298 VAL A CA 1
ATOM 2231 C C . VAL A 1 298 ? -12.651 -9.160 -3.345 1.00 97.69 298 VAL A C 1
ATOM 2233 O O . VAL A 1 298 ? -12.853 -10.324 -3.007 1.00 97.69 298 VAL A O 1
ATOM 2236 N N . LEU A 1 299 ? -13.639 -8.310 -3.615 1.00 94.31 299 LEU A N 1
ATOM 2237 C CA . LEU A 1 299 ? -15.039 -8.717 -3.722 1.00 94.31 299 LEU A CA 1
ATOM 2238 C C . LEU A 1 299 ? -15.471 -8.644 -5.187 1.00 94.31 299 LEU A C 1
ATOM 2240 O O . LEU A 1 299 ? -15.176 -7.677 -5.892 1.00 94.31 299 LEU A O 1
ATOM 2244 N N . GLY A 1 300 ? -16.129 -9.709 -5.648 1.00 83.69 300 GLY A N 1
ATOM 2245 C CA . GLY A 1 300 ? -16.534 -9.847 -7.041 1.00 83.69 300 GLY A CA 1
ATOM 2246 C C . GLY A 1 300 ? -17.525 -8.765 -7.473 1.00 83.69 300 GLY A C 1
ATOM 2247 O O . GLY A 1 300 ? -18.524 -8.529 -6.800 1.00 83.69 300 GLY A O 1
ATOM 2248 N N . GLY A 1 301 ? -17.271 -8.194 -8.650 1.00 63.69 301 GLY A N 1
ATOM 2249 C CA . GLY A 1 301 ? -18.088 -7.164 -9.282 1.00 63.69 301 GLY A CA 1
ATOM 2250 C C . GLY A 1 301 ? -17.725 -6.986 -10.756 1.00 63.69 301 GLY A C 1
ATOM 2251 O O . GLY A 1 301 ? -16.677 -7.441 -11.219 1.00 63.69 301 GLY A O 1
ATOM 2252 N N . SER A 1 302 ? -18.614 -6.358 -11.528 1.00 48.38 302 SER A N 1
ATOM 2253 C CA . SER A 1 302 ? -18.307 -5.931 -12.898 1.00 48.38 302 SER A CA 1
ATOM 2254 C C . SER A 1 302 ? -17.198 -4.876 -12.878 1.00 48.38 302 SER A C 1
ATOM 2256 O O . SER A 1 302 ? -17.231 -4.011 -12.009 1.00 48.38 302 SER A O 1
ATOM 2258 N N . ALA A 1 303 ? -16.258 -4.950 -13.830 1.00 44.47 303 ALA A N 1
ATOM 2259 C CA . ALA A 1 303 ? -15.059 -4.108 -13.910 1.00 44.47 303 ALA A CA 1
ATOM 2260 C C . ALA A 1 303 ? -15.292 -2.633 -13.505 1.00 44.47 303 ALA A C 1
ATOM 2262 O O . ALA A 1 303 ? -16.317 -2.055 -13.889 1.00 44.47 303 ALA A O 1
ATOM 2263 N N . PRO A 1 304 ? -14.348 -2.015 -12.773 1.00 47.62 304 PRO A N 1
ATOM 2264 C CA . PRO A 1 304 ? -14.518 -0.669 -12.245 1.00 47.62 304 PRO A CA 1
ATOM 2265 C C . PRO A 1 304 ? -14.657 0.386 -13.349 1.00 47.62 304 PRO A C 1
ATOM 2267 O O . PRO A 1 304 ? -14.230 0.166 -14.490 1.00 47.62 304 PRO A O 1
ATOM 2270 N N . PRO A 1 305 ? -15.215 1.567 -13.025 1.00 47.78 305 PRO A N 1
ATOM 2271 C CA . PRO A 1 305 ? -15.153 2.716 -13.915 1.00 47.78 305 PRO A CA 1
ATOM 2272 C C . PRO A 1 305 ? -13.685 3.016 -14.263 1.00 47.78 305 PRO A C 1
ATOM 2274 O O . PRO A 1 305 ? -12.820 2.888 -13.395 1.00 47.78 305 PRO A O 1
ATOM 2277 N N . PRO A 1 306 ? -13.375 3.419 -15.506 1.00 42.31 306 PRO A N 1
ATOM 2278 C CA . PRO A 1 306 ? -12.010 3.767 -15.884 1.00 42.31 306 PRO A CA 1
ATOM 2279 C C . PRO A 1 306 ? -11.453 4.843 -14.944 1.00 42.31 306 PRO A C 1
ATOM 2281 O O . PRO A 1 306 ? -12.144 5.819 -14.644 1.00 42.31 306 PRO A O 1
ATOM 2284 N N . THR A 1 307 ? -10.201 4.665 -14.511 1.00 49.44 307 THR A N 1
ATOM 2285 C CA . THR A 1 307 ? -9.451 5.628 -13.695 1.00 49.44 307 THR A CA 1
ATOM 2286 C C . THR A 1 307 ? -9.593 7.036 -14.289 1.00 49.44 307 THR A C 1
ATOM 2288 O O . THR A 1 307 ? -9.277 7.223 -15.472 1.00 49.44 307 THR A O 1
ATOM 2291 N N . PRO A 1 308 ? -10.072 8.038 -13.526 1.00 39.28 308 PRO A N 1
ATOM 2292 C CA . PRO A 1 308 ? -10.070 9.417 -13.988 1.00 39.28 308 PRO A CA 1
ATOM 2293 C C . PRO A 1 308 ? -8.633 9.828 -14.309 1.00 39.28 308 PRO A C 1
ATOM 2295 O O . PRO A 1 308 ? -7.719 9.567 -13.528 1.00 39.28 308 PRO A O 1
ATOM 2298 N N . ALA A 1 309 ? -8.421 10.460 -15.463 1.00 33.12 309 ALA A N 1
ATOM 2299 C CA . ALA A 1 309 ? -7.119 11.031 -15.784 1.00 33.12 309 ALA A CA 1
ATOM 2300 C C . ALA A 1 309 ? -6.672 11.972 -14.645 1.00 33.12 309 ALA A C 1
ATOM 2302 O O . ALA A 1 309 ? -7.528 12.680 -14.098 1.00 33.12 309 ALA A O 1
ATOM 2303 N N . PRO A 1 310 ? -5.367 12.019 -14.306 1.00 39.34 310 PRO A N 1
ATOM 2304 C CA . PRO A 1 310 ? -4.856 12.975 -13.335 1.00 39.34 310 PRO A CA 1
ATOM 2305 C C . PRO A 1 310 ? -5.363 14.380 -13.681 1.00 39.34 310 PRO A C 1
ATOM 2307 O O . PRO A 1 310 ? -5.381 14.730 -14.872 1.00 39.34 310 PRO A O 1
ATOM 2310 N N . PRO A 1 311 ? -5.786 15.192 -12.694 1.00 40.66 311 PRO A N 1
ATOM 2311 C CA . PRO A 1 311 ? -6.145 16.572 -12.969 1.00 40.66 311 PRO A CA 1
ATOM 2312 C C . PRO A 1 311 ? -4.968 17.225 -13.689 1.00 40.66 311 PRO A C 1
ATOM 2314 O O . PRO A 1 311 ? -3.822 17.147 -13.245 1.00 40.66 311 PRO A O 1
ATOM 2317 N N . THR A 1 312 ? -5.238 17.818 -14.852 1.00 37.84 312 THR A N 1
ATOM 2318 C CA . THR A 1 312 ? -4.210 18.535 -15.603 1.00 37.84 312 THR A CA 1
ATOM 2319 C C . THR A 1 312 ? -3.618 19.588 -14.666 1.00 37.84 312 THR A C 1
ATOM 2321 O O . THR A 1 312 ? -4.403 20.354 -14.097 1.00 37.84 312 THR A O 1
ATOM 2324 N N . PRO A 1 313 ? -2.288 19.639 -14.459 1.00 41.31 313 PRO A N 1
ATOM 2325 C CA . PRO A 1 313 ? -1.706 20.634 -13.576 1.00 41.31 313 PRO A CA 1
ATOM 2326 C C . PRO A 1 313 ? -2.144 22.015 -14.055 1.00 41.31 313 PRO A C 1
ATOM 2328 O O . PRO A 1 313 ? -1.932 22.382 -15.215 1.00 41.31 313 PRO A O 1
ATOM 2331 N N . VAL A 1 314 ? -2.815 22.756 -13.171 1.00 45.81 314 VAL A N 1
ATOM 2332 C CA . VAL A 1 314 ? -3.184 24.146 -13.431 1.00 45.81 314 VAL A CA 1
ATOM 2333 C C . VAL A 1 314 ? -1.874 24.887 -13.713 1.00 45.81 314 VAL A C 1
ATOM 2335 O O . VAL A 1 314 ? -0.969 24.830 -12.875 1.00 45.81 314 VAL A O 1
ATOM 2338 N N . PRO A 1 315 ? -1.716 25.539 -14.881 1.00 40.12 315 PRO A N 1
ATOM 2339 C CA . PRO A 1 315 ? -0.506 26.288 -15.180 1.00 40.12 315 PRO A CA 1
ATOM 2340 C C . PRO A 1 315 ? -0.247 27.294 -14.056 1.00 40.12 315 PRO A C 1
ATOM 2342 O O . PRO A 1 315 ? -1.199 27.953 -13.623 1.00 40.12 315 PRO A O 1
ATOM 2345 N N . PRO A 1 316 ? 1.000 27.440 -13.576 1.00 47.50 316 PRO A N 1
ATOM 2346 C CA . PRO A 1 316 ? 1.298 28.423 -12.550 1.00 47.50 316 PRO A CA 1
ATOM 2347 C C . PRO A 1 316 ? 0.861 29.801 -13.045 1.00 47.50 316 PRO A C 1
ATOM 2349 O O . PRO A 1 316 ? 1.197 30.219 -14.158 1.00 47.50 316 PRO A O 1
ATOM 2352 N N . THR A 1 317 ? 0.091 30.504 -12.217 1.00 54.69 317 THR A N 1
ATOM 2353 C CA . THR A 1 317 ? -0.263 31.904 -12.443 1.00 54.69 317 THR A CA 1
ATOM 2354 C C . THR A 1 317 ? 1.030 32.681 -12.721 1.00 54.69 317 THR A C 1
ATOM 2356 O O . THR A 1 317 ? 1.984 32.520 -11.953 1.00 54.69 317 THR A O 1
ATOM 2359 N N . PRO A 1 318 ? 1.118 33.495 -13.791 1.00 47.00 318 PRO A N 1
ATOM 2360 C CA . PRO A 1 318 ? 2.344 34.216 -14.109 1.00 47.00 318 PRO A CA 1
ATOM 2361 C C . PRO A 1 318 ? 2.793 35.041 -12.904 1.00 47.00 318 PRO A C 1
ATOM 2363 O O . PRO A 1 318 ? 2.067 35.921 -12.439 1.00 47.00 318 PRO A O 1
ATOM 2366 N N . VAL A 1 319 ? 3.985 34.741 -12.388 1.00 56.38 319 VAL A N 1
ATOM 2367 C CA . VAL A 1 319 ? 4.612 35.534 -11.331 1.00 56.38 319 VAL A CA 1
ATOM 2368 C C . VAL A 1 319 ? 4.865 36.935 -11.904 1.00 56.38 319 VAL A C 1
ATOM 2370 O O . VAL A 1 319 ? 5.522 37.044 -12.945 1.00 56.38 319 VAL A O 1
ATOM 2373 N N . PRO A 1 320 ? 4.344 38.015 -11.291 1.00 55.38 320 PRO A N 1
ATOM 2374 C CA . PRO A 1 320 ? 4.652 39.365 -11.742 1.00 55.38 320 PRO A CA 1
ATOM 2375 C C . PRO A 1 320 ? 6.165 39.617 -11.619 1.00 55.38 320 PRO A C 1
ATOM 2377 O O . PRO A 1 320 ? 6.784 39.157 -10.657 1.00 55.38 320 PRO A O 1
ATOM 2380 N N . PRO A 1 321 ? 6.787 40.322 -12.581 1.00 53.09 321 PRO A N 1
ATOM 2381 C CA . PRO A 1 321 ? 8.230 40.518 -12.591 1.00 53.09 321 PRO A CA 1
ATOM 2382 C C . PRO A 1 321 ? 8.700 41.226 -11.316 1.00 53.09 321 PRO A C 1
ATOM 2384 O O . PRO A 1 321 ? 8.133 42.235 -10.895 1.00 53.09 321 PRO A O 1
ATOM 2387 N N . SER A 1 322 ? 9.758 40.676 -10.720 1.00 58.78 322 SER A N 1
ATOM 2388 C CA . SER A 1 322 ? 10.421 41.228 -9.539 1.00 58.78 322 SER A CA 1
ATOM 2389 C C . SER A 1 322 ? 10.958 42.641 -9.836 1.00 58.78 322 SER A C 1
ATOM 2391 O O . SER A 1 322 ? 11.514 42.850 -10.919 1.00 58.78 322 SER A O 1
ATOM 2393 N N . PRO A 1 323 ? 10.811 43.628 -8.930 1.00 56.44 323 PRO A N 1
ATOM 2394 C CA . PRO A 1 323 ? 11.292 44.983 -9.173 1.00 56.44 323 PRO A CA 1
ATOM 2395 C C . PRO A 1 323 ? 12.823 45.016 -9.257 1.00 56.44 323 PRO A C 1
ATOM 2397 O O . PRO A 1 323 ? 13.531 44.558 -8.361 1.00 56.44 323 PRO A O 1
ATOM 2400 N N . THR A 1 324 ? 13.333 45.574 -10.354 1.00 58.22 324 THR A N 1
ATOM 2401 C CA . THR A 1 324 ? 14.762 45.755 -10.627 1.00 58.22 324 THR A CA 1
ATOM 2402 C C . THR A 1 324 ? 15.435 46.579 -9.524 1.00 58.22 324 THR A C 1
ATOM 2404 O O . THR A 1 324 ? 14.947 47.649 -9.156 1.00 58.22 324 THR A O 1
ATOM 2407 N N . ALA A 1 325 ? 16.573 46.101 -9.013 1.00 56.28 325 ALA A N 1
ATOM 2408 C CA . ALA A 1 325 ? 17.368 46.809 -8.010 1.00 56.28 325 ALA A CA 1
ATOM 2409 C C . ALA A 1 325 ? 17.883 48.174 -8.535 1.00 56.28 325 ALA A C 1
ATOM 2411 O O . ALA A 1 325 ? 18.199 48.283 -9.724 1.00 56.28 325 ALA A O 1
ATOM 2412 N N . PRO A 1 326 ? 18.013 49.215 -7.685 1.00 55.19 326 PRO A N 1
ATOM 2413 C CA . PRO A 1 326 ? 18.505 50.522 -8.114 1.00 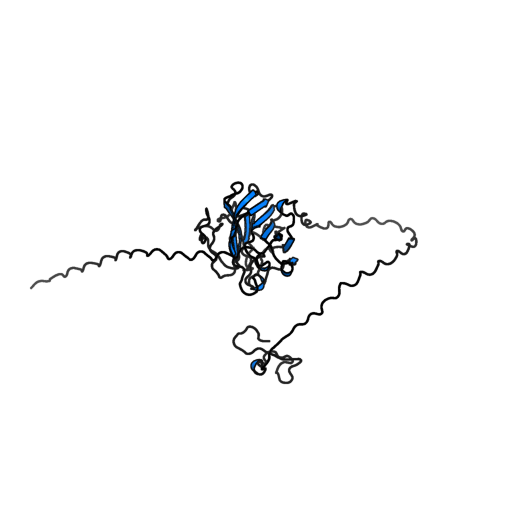55.19 326 PRO A CA 1
ATOM 2414 C C . PRO A 1 326 ? 19.991 50.487 -8.495 1.00 55.19 326 PRO A C 1
ATOM 2416 O O . PRO A 1 326 ? 20.817 49.903 -7.795 1.00 55.19 326 PRO A O 1
ATOM 2419 N N . VAL A 1 327 ? 20.329 51.173 -9.587 1.00 57.09 327 VAL A N 1
ATOM 2420 C CA . VAL A 1 327 ? 21.705 51.388 -10.061 1.00 57.09 327 VAL A CA 1
ATOM 2421 C C . VAL A 1 327 ? 22.478 52.267 -9.056 1.00 57.09 327 VAL A C 1
ATOM 2423 O O . VAL A 1 327 ? 21.951 53.309 -8.658 1.00 57.09 327 VAL A O 1
ATOM 2426 N N . PRO A 1 328 ? 23.718 51.920 -8.653 1.00 52.72 328 PRO A N 1
ATOM 2427 C CA . PRO A 1 328 ? 24.516 52.765 -7.763 1.00 52.72 328 PRO A CA 1
ATOM 2428 C C . PRO A 1 328 ? 24.944 54.074 -8.443 1.00 52.72 328 PRO A C 1
ATOM 2430 O O . PRO A 1 328 ? 25.382 54.074 -9.594 1.00 52.72 328 PRO A O 1
ATOM 2433 N N . ALA A 1 329 ? 24.851 55.191 -7.717 1.00 64.19 329 ALA A N 1
ATOM 2434 C CA . ALA A 1 329 ? 25.278 56.511 -8.182 1.00 64.19 329 ALA A CA 1
ATOM 2435 C C . ALA A 1 329 ? 26.817 56.614 -8.321 1.00 64.19 329 ALA A C 1
ATOM 2437 O O . ALA A 1 329 ? 27.541 56.019 -7.519 1.00 64.19 329 ALA A O 1
ATOM 2438 N N . PRO A 1 330 ? 27.341 57.379 -9.299 1.00 54.09 330 PRO A N 1
ATOM 2439 C CA . PRO A 1 330 ? 28.780 57.513 -9.512 1.00 54.09 330 PRO A CA 1
ATOM 2440 C C . PRO A 1 330 ? 29.452 58.429 -8.470 1.00 54.09 330 PRO A C 1
ATOM 2442 O O . PRO A 1 330 ? 28.880 59.424 -8.025 1.00 54.09 330 PRO A O 1
ATOM 2445 N N . LEU A 1 331 ? 30.694 58.086 -8.107 1.00 50.50 331 LEU A N 1
ATOM 2446 C CA . LEU A 1 331 ? 31.555 58.813 -7.162 1.00 50.50 331 LEU A CA 1
ATOM 2447 C C . LEU A 1 331 ? 31.987 60.197 -7.710 1.00 50.50 331 LEU A C 1
ATOM 2449 O O . LEU A 1 331 ? 32.286 60.299 -8.902 1.00 50.50 331 LEU A O 1
ATOM 2453 N N . PRO A 1 332 ? 32.104 61.249 -6.873 1.00 52.25 332 PRO A N 1
ATOM 2454 C CA . PRO A 1 332 ? 32.509 62.579 -7.327 1.00 52.25 332 PRO A CA 1
ATOM 2455 C C . PRO A 1 332 ? 34.025 62.690 -7.563 1.00 52.25 332 PRO A C 1
ATOM 2457 O O . PRO A 1 332 ? 34.838 62.277 -6.738 1.00 52.25 332 PRO A O 1
ATOM 2460 N N . THR A 1 333 ? 34.405 63.308 -8.683 1.00 50.69 333 THR A N 1
ATOM 2461 C CA . THR A 1 333 ? 35.791 63.646 -9.038 1.00 50.69 333 THR A CA 1
ATOM 2462 C C . THR A 1 333 ? 36.238 64.940 -8.353 1.00 50.69 333 THR A C 1
ATOM 2464 O O . THR A 1 333 ? 35.581 65.972 -8.488 1.00 50.69 333 THR A O 1
ATOM 2467 N N . THR A 1 334 ? 37.380 64.916 -7.666 1.00 49.28 334 THR A N 1
ATOM 2468 C CA . THR A 1 334 ? 38.026 66.100 -7.081 1.00 49.28 334 THR A CA 1
ATOM 2469 C C . THR A 1 334 ? 38.848 66.859 -8.127 1.00 49.28 334 THR A C 1
ATOM 2471 O O . THR A 1 334 ? 39.742 66.284 -8.746 1.00 49.28 334 THR A O 1
ATOM 2474 N N . SER A 1 335 ? 38.592 68.156 -8.290 1.00 51.84 335 SER A N 1
ATOM 2475 C CA . SER A 1 335 ? 39.420 69.091 -9.063 1.00 51.84 335 SER A CA 1
ATOM 2476 C C . SER A 1 335 ? 40.595 69.616 -8.224 1.00 51.84 335 SER A C 1
ATOM 2478 O O . SER A 1 335 ? 40.368 70.175 -7.150 1.00 51.84 335 SER A O 1
ATOM 2480 N N . GLY A 1 336 ? 41.832 69.468 -8.712 1.00 41.44 336 GLY A N 1
ATOM 2481 C CA . GLY A 1 336 ? 43.030 70.148 -8.189 1.00 41.44 336 GLY A CA 1
ATOM 2482 C C . GLY A 1 336 ? 43.295 71.486 -8.909 1.00 41.44 336 GLY A C 1
ATOM 2483 O O . GLY A 1 336 ? 42.790 71.662 -10.019 1.00 41.44 336 GLY A O 1
ATOM 2484 N N . PRO A 1 337 ? 44.027 72.443 -8.300 1.00 61.00 337 PRO A N 1
ATOM 2485 C CA . PRO A 1 337 ? 44.071 73.828 -8.767 1.00 61.00 337 PRO A CA 1
ATOM 2486 C C . PRO A 1 337 ? 45.232 74.140 -9.731 1.00 61.00 337 PRO A C 1
ATOM 2488 O O . PRO A 1 337 ? 46.315 73.587 -9.575 1.00 61.00 337 PRO A O 1
ATOM 2491 N N . ALA A 1 338 ? 44.934 75.089 -10.635 1.00 45.88 338 ALA A N 1
ATOM 2492 C CA . ALA A 1 338 ? 45.776 75.977 -11.462 1.00 45.88 338 ALA A CA 1
ATOM 2493 C C . ALA A 1 338 ? 47.006 75.397 -12.185 1.00 45.88 338 ALA A C 1
ATOM 2495 O O . ALA A 1 338 ? 48.053 75.192 -11.535 1.00 45.88 338 ALA A O 1
#

Radius of gyration: 30.2 Å; chains: 1; bounding box: 64×136×74 Å